Protein AF-A0AA45AR60-F1 (afdb_monomer_lite)

Sequence (209 aa):
MIVPMYISELSMPEIRGTLVVMQQLSITLGILVSYWLEYGTQYIGGTRCAPDIPYSGGTTNLPKFDPRYDVGPGGCTGQPDISWRIPFGLQILPALVLGIGMLFFPESPRFYLLRRKEDEALAALAKIRRVHLDTTSLRNEYLGIKAEVLFEEALNREGYPVYGVQRDYILRADDVFPAGFVRQDVWFARDRRIWHCEHFVNSPSSLSY

pLDDT: mean 73.97, std 20.0, range [26.45, 94.56]

Secondary structure (DSSP, 8-state):
-HHHHHHHHHS-TTTHHHHHHHHHHHHHHHHHHHHHHHHHHHTTT-S-S-SSS--SEEETTEEE--TTTSSBTTB---S-THHHHHHHHHHHHHHHHHHHHHTTSPPPHHHHHHTT-HHHHHHHHHHHHT--TT-HHHHHHHHHHHHHHHHHHHHHHHH-TTSSS-SS----TTTTS-TT-----------------------------

Organism: Verticillium dahliae (NCBI:txid27337)

InterPro domains:
  IPR005828 Major facilitator, sugar transporter-like [PF00083] (2-150)
  IPR036259 MFS transporter superfamily [G3DSA:1.20.1250.20] (1-178)
  IPR036259 MFS transporter superfamily [SSF103473] (3-132)
  IPR050360 Major Facilitator Superfamily Sugar Transporters [PTHR48022] (1-158)

Foldseek 3Di:
DVVLVQLLLLDDPVCSVVSSVVVVVVVVVVVVVLVVLLVVLQCVQHPAQAPVDDAPDDDPVDGDHDPVRRADPVGRPSRDPVSVVVSVVVVVVVVVVVVVVVVPDDDGLLVCLVVVNNVSSLVNLCVSVVHDSPDPVSVVSSVVSNVVSVVVLVCVCVVCVPPNPDPVDDPPVCVVDPPPPDDDDDPPDDDDDDDDDDDDDDDDDDDDD

Structure (mmCIF, N/CA/C/O backbone):
data_AF-A0AA45AR60-F1
#
_entry.id   AF-A0AA45AR60-F1
#
loop_
_atom_site.group_PDB
_atom_site.id
_atom_site.type_symbol
_atom_site.label_atom_id
_atom_site.label_alt_id
_atom_site.label_comp_id
_atom_site.label_asym_id
_atom_site.label_entity_id
_atom_site.label_seq_id
_atom_site.pdbx_PDB_ins_code
_atom_site.Cartn_x
_atom_site.Cartn_y
_atom_site.Cartn_z
_atom_site.occupancy
_atom_site.B_iso_or_equiv
_atom_site.auth_seq_id
_atom_site.auth_comp_id
_atom_site.auth_asym_id
_atom_site.auth_atom_id
_atom_site.pdbx_PDB_model_num
ATOM 1 N N . MET A 1 1 ? -5.182 8.977 3.362 1.00 55.19 1 MET A N 1
ATOM 2 C CA . MET A 1 1 ? -5.124 9.083 4.840 1.00 55.19 1 MET A CA 1
ATOM 3 C C . MET A 1 1 ? -6.035 8.087 5.575 1.00 55.19 1 MET A C 1
ATOM 5 O O . MET A 1 1 ? -5.997 8.056 6.793 1.00 55.19 1 MET A O 1
ATOM 9 N N . ILE A 1 2 ? -6.792 7.221 4.884 1.00 75.94 2 ILE A N 1
ATOM 10 C CA . ILE A 1 2 ? -7.699 6.263 5.544 1.00 75.94 2 ILE A CA 1
ATOM 11 C C . ILE A 1 2 ? -6.989 5.030 6.138 1.00 75.94 2 ILE A C 1
ATOM 13 O O . ILE A 1 2 ? -7.433 4.490 7.140 1.00 75.94 2 ILE A O 1
ATOM 17 N N . VAL A 1 3 ? -5.848 4.609 5.570 1.00 80.12 3 VAL A N 1
ATOM 18 C CA . VAL A 1 3 ? -5.139 3.391 6.015 1.00 80.12 3 VAL A CA 1
ATOM 19 C C . VAL A 1 3 ? -4.498 3.543 7.404 1.00 80.12 3 VAL A C 1
ATOM 21 O O . VAL A 1 3 ? -4.749 2.683 8.246 1.00 80.12 3 VAL A O 1
ATOM 24 N N . 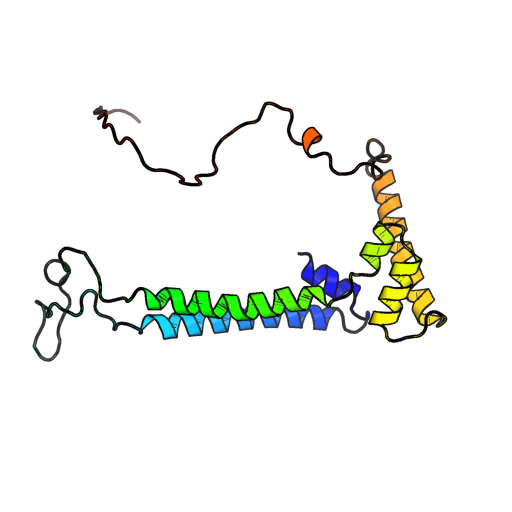PRO A 1 4 ? -3.738 4.617 7.715 1.00 82.06 4 PRO A N 1
ATOM 25 C CA . PRO A 1 4 ? -3.193 4.788 9.064 1.00 82.06 4 PRO A CA 1
ATOM 26 C C . PRO A 1 4 ? -4.294 4.965 10.116 1.00 82.06 4 PRO A C 1
ATOM 28 O O . PRO A 1 4 ? -4.160 4.458 11.224 1.00 82.06 4 PRO A O 1
ATOM 31 N N . MET A 1 5 ? -5.401 5.624 9.751 1.00 83.06 5 MET A N 1
ATOM 32 C CA . MET A 1 5 ? -6.595 5.748 10.592 1.00 83.06 5 MET A CA 1
ATOM 33 C C . MET A 1 5 ? -7.165 4.365 10.922 1.00 83.06 5 MET A C 1
ATOM 35 O O . MET A 1 5 ? -7.235 4.010 12.094 1.00 83.06 5 MET A O 1
ATOM 39 N N . TYR A 1 6 ? -7.432 3.541 9.908 1.00 84.88 6 TYR A N 1
ATOM 40 C CA . TYR A 1 6 ? -7.906 2.168 10.081 1.00 84.88 6 TYR A CA 1
ATOM 41 C C . TYR A 1 6 ? -6.971 1.321 10.963 1.00 84.88 6 TYR A C 1
ATOM 43 O O . TYR A 1 6 ? -7.415 0.674 11.910 1.00 84.88 6 TYR A O 1
ATOM 51 N N . ILE A 1 7 ? -5.655 1.372 10.731 1.00 83.94 7 ILE A N 1
ATOM 52 C CA . ILE A 1 7 ? -4.674 0.648 11.559 1.00 83.94 7 ILE A CA 1
ATOM 53 C C . ILE A 1 7 ? -4.686 1.165 13.002 1.00 83.94 7 ILE A C 1
ATOM 55 O O . ILE A 1 7 ? -4.636 0.375 13.947 1.00 83.94 7 ILE A O 1
ATOM 59 N N . SER A 1 8 ? -4.776 2.481 13.190 1.00 80.62 8 SER A N 1
ATOM 60 C CA . SER A 1 8 ? -4.808 3.105 14.515 1.00 80.62 8 SER A CA 1
ATOM 61 C C . SER A 1 8 ? -6.082 2.801 15.306 1.00 80.62 8 SER A C 1
ATOM 63 O O . SER A 1 8 ? -6.034 2.880 16.533 1.00 80.62 8 SER A O 1
ATOM 65 N N . GLU A 1 9 ? -7.180 2.459 14.626 1.00 80.81 9 GLU A N 1
ATOM 66 C CA . GLU A 1 9 ? -8.462 2.077 15.230 1.00 80.81 9 GLU A CA 1
ATOM 67 C C . GLU A 1 9 ? -8.498 0.595 15.616 1.00 80.81 9 GLU A C 1
ATOM 69 O O . GLU A 1 9 ? -9.085 0.230 16.630 1.00 80.81 9 GLU A O 1
ATOM 74 N N . LEU A 1 10 ? -7.858 -0.271 14.827 1.00 78.50 10 LEU A N 1
ATOM 75 C CA . LEU A 1 10 ? -7.822 -1.712 15.100 1.00 78.50 10 LEU A CA 1
ATOM 76 C C . LEU A 1 10 ? -6.740 -2.126 16.102 1.00 78.50 10 LEU A C 1
ATOM 78 O O . LEU A 1 10 ? -6.842 -3.158 16.777 1.00 78.50 10 LEU A O 1
ATOM 82 N N . SER A 1 11 ? -5.660 -1.359 16.169 1.00 80.50 11 SER A N 1
ATOM 83 C CA . SER A 1 11 ? -4.495 -1.704 16.976 1.00 80.50 11 SER A CA 1
ATOM 84 C C . SER A 1 11 ? -4.782 -1.623 18.475 1.00 80.50 11 SER A C 1
ATOM 86 O O . SER A 1 11 ? -5.561 -0.799 18.947 1.00 80.50 11 SER A O 1
ATOM 88 N N . MET A 1 12 ? -4.160 -2.519 19.243 1.00 74.50 12 MET A N 1
ATOM 89 C CA . MET A 1 12 ? -4.160 -2.406 20.702 1.00 74.50 12 MET A CA 1
ATOM 90 C C . MET A 1 12 ? -3.322 -1.185 21.110 1.00 74.50 12 MET A C 1
ATOM 92 O O . MET A 1 12 ? -2.291 -0.950 20.469 1.00 74.50 12 MET A O 1
ATOM 96 N N . PRO A 1 13 ? -3.705 -0.450 22.172 1.00 73.50 13 PRO A N 1
ATOM 97 C CA . PRO A 1 13 ? -3.034 0.776 22.619 1.00 73.50 13 PRO A CA 1
ATOM 98 C C . PRO A 1 13 ? -1.509 0.681 22.740 1.00 73.50 13 PRO A C 1
ATOM 100 O O . PRO A 1 13 ? -0.812 1.644 22.440 1.00 73.50 13 PRO A O 1
ATOM 103 N N . GLU A 1 14 ? -0.995 -0.490 23.107 1.00 83.56 14 GLU A N 1
ATOM 104 C CA . GLU A 1 14 ? 0.422 -0.732 23.385 1.00 83.56 14 GLU A CA 1
ATOM 105 C C . GLU A 1 14 ? 1.316 -0.794 22.131 1.00 83.56 14 GLU A C 1
ATOM 107 O O . GLU A 1 14 ? 2.500 -0.481 22.201 1.00 83.56 14 GLU A O 1
ATOM 112 N N . ILE A 1 15 ? 0.764 -1.137 20.959 1.00 84.94 15 ILE A N 1
ATOM 113 C CA . ILE A 1 15 ? 1.547 -1.370 19.725 1.00 84.94 15 ILE A CA 1
ATOM 114 C C . ILE A 1 15 ? 1.139 -0.473 18.547 1.00 84.94 15 ILE A C 1
ATOM 116 O O . ILE A 1 15 ? 1.620 -0.667 17.426 1.00 84.94 15 ILE A O 1
ATOM 120 N N . ARG A 1 16 ? 0.264 0.520 18.778 1.00 86.69 16 ARG A N 1
ATOM 121 C CA . ARG A 1 16 ? -0.290 1.389 17.714 1.00 86.69 16 ARG A CA 1
ATOM 122 C C . ARG A 1 16 ? 0.812 2.084 16.915 1.00 86.69 16 ARG A C 1
ATOM 124 O O . ARG A 1 16 ? 0.780 2.077 15.689 1.00 86.69 16 ARG A O 1
ATOM 131 N N . GLY A 1 17 ? 1.812 2.632 17.610 1.00 85.00 17 GLY A N 1
ATOM 132 C CA . GLY A 1 17 ? 2.934 3.333 16.981 1.00 85.00 17 GLY A CA 1
ATOM 133 C C . GLY A 1 17 ? 3.770 2.419 16.085 1.00 85.00 17 GLY A C 1
ATOM 134 O O . GLY A 1 17 ? 4.050 2.762 14.939 1.00 85.00 17 GLY A O 1
ATOM 135 N N . THR A 1 18 ? 4.093 1.216 16.563 1.00 88.25 18 THR A N 1
ATOM 136 C CA . THR A 1 18 ? 4.888 0.239 15.807 1.00 88.25 18 THR A CA 1
ATOM 137 C C . THR A 1 18 ? 4.174 -0.202 14.532 1.00 88.25 18 THR A C 1
ATOM 139 O O . THR A 1 18 ? 4.800 -0.274 13.479 1.00 88.25 18 THR A O 1
ATOM 142 N N . LEU A 1 19 ? 2.858 -0.430 14.582 1.00 85.94 19 LEU A N 1
ATOM 143 C CA . LEU A 1 19 ? 2.069 -0.821 13.407 1.00 85.94 19 LEU A CA 1
ATOM 144 C C . LEU A 1 19 ? 2.050 0.259 12.314 1.00 85.94 19 LEU A C 1
ATOM 146 O O . LEU A 1 19 ? 2.146 -0.066 11.130 1.00 85.94 19 LEU A O 1
ATOM 150 N N . VAL A 1 20 ? 1.987 1.537 12.696 1.00 87.38 20 VAL A N 1
ATOM 151 C CA . VAL A 1 20 ? 2.049 2.654 11.736 1.00 87.38 20 VAL A CA 1
ATOM 152 C C . VAL A 1 20 ? 3.447 2.776 11.122 1.00 87.38 20 VAL A C 1
ATOM 154 O O . VAL A 1 20 ? 3.580 2.987 9.916 1.00 87.38 20 VAL A O 1
ATOM 157 N N . VAL A 1 21 ? 4.504 2.573 11.911 1.00 89.75 21 VAL A N 1
ATOM 158 C CA . VAL A 1 21 ? 5.883 2.582 11.394 1.00 89.75 21 VAL A CA 1
ATOM 159 C C . VAL A 1 21 ? 6.122 1.424 10.420 1.00 89.75 21 VAL A C 1
ATOM 161 O O . VAL A 1 21 ? 6.767 1.623 9.393 1.00 89.75 21 VAL A O 1
ATOM 164 N N . MET A 1 22 ? 5.547 0.244 10.671 1.00 87.81 22 MET A N 1
ATOM 165 C CA . MET A 1 22 ? 5.618 -0.887 9.736 1.00 87.81 22 MET A CA 1
ATOM 166 C C . MET A 1 22 ? 4.951 -0.572 8.392 1.00 87.81 22 MET A C 1
ATOM 168 O O . MET A 1 22 ? 5.460 -0.971 7.343 1.00 87.81 22 MET A O 1
ATOM 172 N N . GLN A 1 23 ? 3.853 0.191 8.396 1.00 88.44 23 GLN A N 1
ATOM 173 C CA . GLN A 1 23 ? 3.240 0.673 7.158 1.00 88.44 23 GLN A CA 1
ATOM 174 C C . GLN A 1 23 ? 4.190 1.609 6.403 1.00 88.44 23 GLN A C 1
ATOM 176 O O . GLN A 1 23 ? 4.377 1.450 5.196 1.00 88.44 23 GLN A O 1
ATOM 181 N N . GLN A 1 24 ? 4.806 2.563 7.101 1.00 90.44 24 GLN A N 1
ATOM 182 C CA . GLN A 1 24 ? 5.730 3.499 6.466 1.00 90.44 24 GLN A CA 1
ATOM 183 C C . GLN A 1 24 ? 6.970 2.787 5.908 1.00 90.44 24 GLN A C 1
ATOM 185 O O . GLN A 1 24 ? 7.409 3.104 4.804 1.00 90.44 24 GLN A O 1
ATOM 190 N N . LEU A 1 25 ? 7.490 1.787 6.622 1.00 92.62 25 LEU A N 1
ATOM 191 C CA . LEU A 1 25 ? 8.592 0.940 6.163 1.00 92.62 25 LEU A CA 1
ATOM 192 C C . LEU A 1 25 ? 8.214 0.140 4.908 1.00 92.62 25 LEU A C 1
ATOM 194 O O . LEU A 1 25 ? 9.013 0.021 3.984 1.00 92.62 25 LEU A O 1
ATOM 198 N N . SER A 1 26 ? 6.989 -0.381 4.842 1.00 90.38 26 SER A N 1
ATOM 199 C CA . SER A 1 26 ? 6.501 -1.094 3.657 1.00 90.38 26 SER A CA 1
ATOM 200 C C . SER A 1 26 ? 6.434 -0.183 2.424 1.00 90.38 26 SER A C 1
ATOM 202 O O . SER A 1 26 ? 6.857 -0.577 1.338 1.00 90.38 26 SER A O 1
ATOM 204 N N . ILE A 1 27 ? 5.984 1.066 2.591 1.00 91.19 27 ILE A N 1
ATOM 205 C CA . ILE A 1 27 ? 5.926 2.045 1.493 1.00 91.19 27 ILE A CA 1
ATOM 206 C C . ILE A 1 27 ? 7.333 2.368 0.979 1.00 91.19 27 ILE A C 1
ATOM 208 O O . ILE A 1 27 ? 7.558 2.370 -0.232 1.00 91.19 27 ILE A O 1
ATOM 212 N N . THR A 1 28 ? 8.293 2.613 1.873 1.00 94.56 28 THR A N 1
ATOM 213 C CA . THR A 1 28 ? 9.666 2.937 1.461 1.00 94.56 28 THR A CA 1
ATOM 214 C C . THR A 1 28 ? 10.356 1.753 0.789 1.00 94.56 28 THR A C 1
ATOM 216 O O . THR A 1 28 ? 11.018 1.940 -0.232 1.00 94.56 28 THR A O 1
ATOM 219 N N . LEU A 1 29 ? 10.153 0.533 1.294 1.00 93.62 29 LEU A N 1
ATOM 220 C CA . LEU A 1 29 ? 10.668 -0.688 0.672 1.00 93.62 29 LEU A CA 1
ATOM 221 C C . LEU A 1 29 ? 10.025 -0.936 -0.700 1.00 93.62 29 LEU A C 1
ATOM 223 O O . LEU A 1 29 ? 10.726 -1.298 -1.643 1.00 93.62 29 LEU A O 1
ATOM 227 N N . GLY A 1 30 ? 8.722 -0.686 -0.847 1.00 92.31 30 GLY A N 1
ATOM 228 C CA . GLY A 1 30 ? 8.024 -0.805 -2.128 1.00 92.31 30 GLY A CA 1
ATOM 229 C C . GLY A 1 30 ? 8.576 0.145 -3.192 1.00 92.31 30 GLY A C 1
ATOM 230 O O . GLY A 1 30 ? 8.852 -0.277 -4.314 1.00 92.31 30 GLY A O 1
ATOM 231 N N . ILE A 1 31 ? 8.813 1.408 -2.826 1.00 91.88 31 ILE A N 1
ATOM 232 C CA . ILE A 1 31 ? 9.416 2.400 -3.730 1.00 91.88 31 ILE A CA 1
ATOM 233 C C . ILE A 1 31 ? 10.857 2.006 -4.089 1.00 91.88 31 ILE A C 1
ATOM 235 O O . ILE A 1 31 ? 11.234 2.072 -5.257 1.00 91.88 31 ILE A O 1
ATOM 239 N N . LEU A 1 32 ? 11.647 1.536 -3.116 1.00 94.06 32 LEU A N 1
ATOM 240 C CA . LEU A 1 32 ? 13.011 1.051 -3.355 1.00 94.06 32 LEU A CA 1
ATOM 241 C C . LEU A 1 32 ? 13.026 -0.078 -4.398 1.00 94.06 32 LEU A C 1
ATOM 243 O O . LEU A 1 32 ? 13.814 -0.038 -5.340 1.00 94.06 32 LEU A O 1
ATOM 247 N N . VAL A 1 33 ? 12.145 -1.069 -4.245 1.00 91.31 33 VAL A N 1
ATOM 248 C CA . VAL A 1 33 ? 12.028 -2.189 -5.188 1.00 91.31 33 VAL A CA 1
ATOM 249 C C . VAL A 1 33 ? 11.574 -1.703 -6.568 1.00 91.31 33 VAL A C 1
ATOM 251 O O . VAL A 1 33 ? 12.115 -2.178 -7.565 1.00 91.31 33 VAL A O 1
ATOM 254 N N . SER A 1 34 ? 10.658 -0.728 -6.648 1.00 89.88 34 SER A N 1
ATOM 255 C CA . SER A 1 34 ? 10.246 -0.129 -7.931 1.00 89.88 34 SER A CA 1
ATOM 256 C C . SER A 1 34 ? 11.433 0.463 -8.683 1.00 89.88 34 SER A C 1
ATOM 258 O O . SER A 1 34 ? 11.642 0.130 -9.847 1.00 89.88 34 SER A O 1
ATOM 260 N N . TYR A 1 35 ? 12.267 1.256 -8.006 1.00 90.94 35 TYR A N 1
ATOM 261 C CA . TYR A 1 35 ? 13.435 1.864 -8.644 1.00 90.94 35 TYR A CA 1
ATOM 262 C C . TYR A 1 35 ? 14.458 0.832 -9.124 1.00 90.94 35 TYR A C 1
ATOM 264 O O . TYR A 1 35 ? 15.035 0.995 -10.198 1.00 90.94 35 TYR A O 1
ATOM 272 N N . TRP A 1 36 ? 14.660 -0.258 -8.381 1.00 90.50 36 TRP A N 1
ATOM 273 C CA . TRP A 1 36 ? 15.532 -1.348 -8.829 1.00 90.50 36 TRP A CA 1
ATOM 274 C C . TRP A 1 36 ? 14.987 -2.076 -10.061 1.00 90.50 36 TRP A C 1
ATOM 276 O O . TRP A 1 36 ? 15.758 -2.434 -10.953 1.00 90.50 36 TRP A O 1
ATOM 286 N N . LEU A 1 37 ? 13.672 -2.286 -10.129 1.00 89.44 37 LEU A N 1
ATOM 287 C CA . LEU A 1 37 ? 13.024 -2.911 -11.281 1.00 89.44 37 LEU A CA 1
ATOM 288 C C . LEU A 1 37 ? 13.087 -2.007 -12.513 1.00 89.44 37 LEU A C 1
ATOM 290 O O . LEU A 1 37 ? 13.458 -2.472 -13.589 1.00 89.44 37 LEU A O 1
ATOM 294 N N . GLU A 1 38 ? 12.800 -0.717 -12.351 1.00 88.12 38 GLU A N 1
ATOM 295 C CA . GLU A 1 38 ? 12.931 0.284 -13.413 1.00 88.12 38 GLU A CA 1
ATOM 296 C C . GLU A 1 38 ? 14.368 0.325 -13.947 1.00 88.12 38 GLU A C 1
ATOM 298 O O . GLU A 1 38 ? 14.576 0.176 -15.153 1.00 88.12 38 GLU A O 1
ATOM 303 N N . TYR A 1 39 ? 15.362 0.376 -13.053 1.00 88.12 39 TYR A N 1
ATOM 304 C CA . TYR A 1 39 ? 16.777 0.306 -13.421 1.00 88.12 39 TYR A CA 1
ATOM 305 C C . TYR A 1 39 ? 17.126 -0.980 -14.186 1.00 88.12 39 TYR A C 1
ATOM 307 O O . TYR A 1 39 ? 17.797 -0.931 -15.217 1.00 88.12 39 TYR A O 1
ATOM 315 N N . GLY A 1 40 ? 16.641 -2.140 -13.732 1.00 87.31 40 GLY A N 1
ATOM 316 C CA . GLY A 1 40 ? 16.877 -3.416 -14.413 1.00 87.31 40 GLY A CA 1
ATOM 317 C C . GLY A 1 40 ? 16.241 -3.482 -15.806 1.00 87.31 40 GLY A C 1
ATOM 318 O O . GLY A 1 40 ? 16.837 -4.017 -16.742 1.00 87.31 40 GLY A O 1
ATOM 319 N N . THR A 1 41 ? 15.050 -2.903 -15.969 1.00 85.38 41 THR A N 1
ATOM 320 C CA . THR A 1 41 ? 14.307 -2.909 -17.241 1.00 85.38 41 THR A CA 1
ATOM 321 C C . THR A 1 41 ? 14.786 -1.863 -18.248 1.00 85.38 41 THR A C 1
ATOM 323 O O . THR A 1 41 ? 14.507 -2.001 -19.441 1.00 85.38 41 THR A O 1
ATOM 326 N N . GLN A 1 42 ? 15.572 -0.873 -17.814 1.00 81.38 42 GLN A N 1
ATOM 327 C CA . GLN A 1 42 ? 16.185 0.134 -18.685 1.00 81.38 42 GLN A CA 1
ATOM 328 C C . GLN A 1 42 ? 17.196 -0.471 -19.676 1.00 81.38 42 GLN A C 1
ATOM 330 O O . GLN A 1 42 ? 17.349 0.030 -20.785 1.00 81.38 42 GLN A O 1
ATOM 335 N N . TYR A 1 43 ? 17.882 -1.559 -19.307 1.00 78.56 43 TYR A N 1
ATOM 336 C CA . TYR A 1 43 ? 18.892 -2.191 -20.170 1.00 78.56 43 TYR A CA 1
ATOM 337 C C . TYR A 1 43 ? 18.310 -3.187 -21.181 1.00 78.56 43 TYR A C 1
ATOM 339 O O . TYR A 1 43 ? 19.035 -3.701 -22.039 1.00 78.56 43 TYR A O 1
ATOM 347 N N . ILE A 1 44 ? 17.005 -3.460 -21.107 1.00 76.75 44 ILE A N 1
ATOM 348 C CA . ILE A 1 44 ? 16.307 -4.314 -22.067 1.00 76.75 44 ILE A CA 1
ATOM 349 C C . ILE A 1 44 ? 16.227 -3.537 -23.384 1.00 76.75 44 ILE A C 1
ATOM 351 O O . ILE A 1 44 ? 15.458 -2.590 -23.467 1.00 76.75 44 ILE A O 1
ATOM 355 N N . GLY A 1 45 ? 17.034 -3.916 -24.384 1.00 71.56 45 GLY A N 1
ATOM 356 C CA . GLY A 1 45 ? 17.150 -3.217 -25.680 1.00 71.56 45 GLY A CA 1
ATOM 357 C C . GLY A 1 45 ? 18.555 -2.733 -26.042 1.00 71.56 45 GLY A C 1
ATOM 358 O O . GLY A 1 45 ? 18.847 -2.476 -27.207 1.00 71.56 45 GLY A O 1
ATOM 359 N N . GLY A 1 46 ? 19.454 -2.676 -25.056 1.00 78.12 46 GLY A N 1
ATOM 360 C CA . GLY A 1 46 ? 20.772 -2.065 -25.210 1.00 78.12 46 GLY A CA 1
ATOM 361 C C . GLY A 1 46 ? 20.740 -0.543 -25.035 1.00 78.12 46 GLY A C 1
ATOM 362 O O . GLY A 1 46 ? 19.694 0.084 -24.944 1.00 78.12 46 GLY A O 1
ATOM 363 N N . THR A 1 47 ? 21.920 0.071 -24.957 1.00 76.00 47 THR A N 1
ATOM 364 C CA . THR A 1 47 ? 22.084 1.514 -24.691 1.00 76.00 47 THR A CA 1
ATOM 365 C C . THR A 1 47 ? 22.133 2.368 -25.962 1.00 76.00 47 THR A C 1
ATOM 367 O O . THR A 1 47 ? 22.464 3.553 -25.905 1.00 76.00 47 THR A O 1
ATOM 370 N N . ARG A 1 48 ? 21.854 1.776 -27.131 1.00 79.75 48 ARG A N 1
ATOM 371 C CA . ARG A 1 48 ? 21.961 2.453 -28.430 1.00 79.75 48 ARG A CA 1
ATOM 372 C C . ARG A 1 48 ? 20.628 3.077 -28.828 1.00 79.75 48 ARG A C 1
ATOM 374 O O . ARG A 1 48 ? 19.591 2.450 -28.675 1.00 79.75 48 ARG A O 1
ATOM 381 N N . CYS A 1 49 ? 20.670 4.282 -29.398 1.00 80.94 49 CYS A N 1
ATOM 382 C CA . CYS A 1 49 ? 19.485 4.961 -29.935 1.00 80.94 49 CYS A CA 1
ATOM 383 C C . CYS A 1 49 ? 18.875 4.196 -31.119 1.00 80.94 49 CYS A C 1
ATOM 385 O O . CYS A 1 49 ? 17.659 4.080 -31.198 1.00 80.94 49 CYS A O 1
ATOM 387 N N . ALA A 1 50 ? 19.695 3.632 -32.006 1.00 81.94 50 ALA A N 1
ATOM 388 C CA . ALA A 1 50 ? 19.243 2.829 -33.134 1.00 81.94 50 ALA A CA 1
ATOM 389 C C . ALA A 1 50 ? 20.220 1.652 -33.338 1.00 81.94 50 ALA A C 1
ATOM 391 O O . ALA A 1 50 ? 21.398 1.884 -33.611 1.00 81.94 50 ALA A O 1
ATOM 392 N N . PRO A 1 51 ? 19.785 0.397 -33.137 1.00 80.12 51 PRO A N 1
ATOM 393 C CA . PRO A 1 51 ? 20.670 -0.767 -33.187 1.00 80.12 51 PRO A CA 1
ATOM 394 C C . PRO A 1 51 ? 21.065 -1.158 -34.618 1.00 80.12 51 PRO A C 1
ATOM 396 O O . PRO A 1 51 ? 22.123 -1.756 -34.802 1.00 80.12 51 PRO A O 1
ATOM 399 N N . ASP A 1 52 ? 20.252 -0.789 -35.613 1.00 83.06 52 ASP A N 1
ATOM 400 C CA . ASP A 1 52 ? 20.424 -1.190 -37.016 1.00 83.06 52 ASP A CA 1
ATOM 401 C C . ASP A 1 52 ? 21.429 -0.325 -37.796 1.00 83.06 52 ASP A C 1
ATOM 403 O O . ASP A 1 52 ? 21.896 -0.731 -38.860 1.00 83.06 52 ASP A O 1
ATOM 407 N N . ILE A 1 53 ? 21.781 0.860 -37.283 1.00 80.62 53 ILE A N 1
ATOM 408 C CA . ILE A 1 53 ? 22.750 1.768 -37.909 1.00 80.62 53 ILE A CA 1
ATOM 409 C C . ILE A 1 53 ? 24.095 1.741 -37.166 1.00 80.62 53 ILE A C 1
ATOM 411 O O . ILE A 1 53 ? 24.132 1.883 -35.940 1.00 80.62 53 ILE A O 1
ATOM 415 N N . PRO A 1 54 ? 25.221 1.534 -37.878 1.00 82.31 54 PRO A N 1
ATOM 416 C CA . PRO A 1 54 ? 26.547 1.585 -37.276 1.00 82.31 54 PRO A CA 1
ATOM 417 C C . PRO A 1 54 ? 26.924 3.029 -36.924 1.00 82.31 54 PRO A C 1
ATOM 419 O O . PRO A 1 54 ? 26.511 3.963 -37.600 1.00 82.31 54 PRO A O 1
ATOM 422 N N . TYR A 1 55 ? 27.750 3.205 -35.890 1.00 82.94 55 TYR A N 1
ATOM 423 C CA . TYR A 1 55 ? 28.233 4.527 -35.492 1.00 82.94 55 TYR A CA 1
ATOM 424 C C . TYR A 1 55 ? 29.097 5.163 -36.586 1.00 82.94 55 TYR A C 1
ATOM 426 O O . TYR A 1 55 ? 30.082 4.564 -37.027 1.00 82.94 55 TYR A O 1
ATOM 434 N N . SER A 1 56 ? 28.762 6.392 -36.973 1.00 82.00 56 SER A N 1
ATOM 435 C CA . SER A 1 56 ? 29.531 7.191 -37.929 1.00 82.00 56 SER A CA 1
ATOM 436 C C . SER A 1 56 ? 30.776 7.828 -37.299 1.00 82.00 56 SER A C 1
ATOM 438 O O . SER A 1 56 ? 31.696 8.215 -38.022 1.00 82.00 56 SER A O 1
ATOM 440 N N . GLY A 1 57 ? 30.814 7.974 -35.970 1.00 80.25 57 GLY A N 1
ATOM 441 C CA . GLY A 1 57 ? 31.913 8.603 -35.238 1.00 80.25 57 GLY A CA 1
ATOM 442 C C . GLY A 1 57 ? 32.809 7.619 -34.475 1.00 80.25 57 GLY A C 1
ATOM 443 O O . GLY A 1 57 ? 32.378 6.560 -34.020 1.00 80.25 57 GLY A O 1
ATOM 444 N N . GLY A 1 58 ? 34.069 8.012 -34.253 1.00 80.56 58 GLY A N 1
ATOM 445 C CA . GLY A 1 58 ? 35.034 7.279 -33.421 1.00 80.56 58 GLY A CA 1
ATOM 446 C C . GLY A 1 58 ? 35.992 6.367 -34.198 1.00 80.56 58 GLY A C 1
ATOM 447 O O . GLY A 1 58 ? 36.180 6.515 -35.401 1.00 80.56 58 GLY A O 1
ATOM 448 N N . THR A 1 59 ? 36.645 5.449 -33.483 1.00 78.69 59 THR A N 1
ATOM 449 C CA . THR A 1 59 ? 37.494 4.387 -34.064 1.00 78.69 59 THR A CA 1
ATOM 450 C C . THR A 1 59 ? 36.827 3.028 -33.857 1.00 78.69 59 THR A C 1
ATOM 452 O O . THR A 1 59 ? 35.945 2.904 -33.010 1.00 78.69 59 THR A O 1
ATOM 455 N N . THR A 1 60 ? 37.260 1.979 -34.560 1.00 77.44 60 THR A N 1
ATOM 456 C CA . THR A 1 60 ? 36.689 0.620 -34.431 1.00 77.44 60 THR A CA 1
ATOM 457 C C . THR A 1 60 ? 36.702 0.087 -32.993 1.00 77.44 60 THR A C 1
ATOM 459 O O . THR A 1 60 ? 35.842 -0.704 -32.621 1.00 77.44 60 THR A O 1
ATOM 462 N N . ASN A 1 61 ? 37.653 0.554 -32.176 1.00 81.62 61 ASN A N 1
ATOM 463 C CA . ASN A 1 61 ? 37.815 0.153 -30.778 1.00 81.62 61 ASN A CA 1
ATOM 464 C C . ASN A 1 61 ? 37.123 1.110 -29.785 1.00 81.62 61 ASN A C 1
ATOM 466 O O . ASN A 1 61 ? 36.901 0.736 -28.638 1.00 81.62 61 ASN A O 1
ATOM 470 N N . LEU A 1 62 ? 36.783 2.334 -30.209 1.00 81.81 62 LEU A N 1
ATOM 471 C CA . LEU A 1 62 ? 36.036 3.326 -29.428 1.00 81.81 62 LEU A CA 1
ATOM 472 C C . LEU A 1 62 ? 35.041 4.058 -30.341 1.00 81.81 62 LEU A C 1
ATOM 474 O O . LEU A 1 62 ? 35.344 5.160 -30.821 1.00 81.81 62 LEU A O 1
ATOM 478 N N . PRO A 1 63 ? 33.872 3.457 -30.609 1.00 81.88 63 PRO A N 1
ATOM 479 C CA . PRO A 1 63 ? 32.829 4.130 -31.362 1.00 81.88 63 PRO A CA 1
ATOM 480 C C . PRO A 1 63 ? 32.239 5.293 -30.551 1.00 81.88 63 PRO A C 1
ATOM 482 O O . PRO A 1 63 ? 32.054 5.191 -29.336 1.00 81.88 63 PRO A O 1
ATOM 485 N N . LYS A 1 64 ? 31.929 6.401 -31.226 1.00 85.12 64 LYS A N 1
ATOM 486 C CA . LYS A 1 64 ? 31.351 7.613 -30.638 1.00 85.12 64 LYS A CA 1
ATOM 487 C C . LYS A 1 64 ? 30.068 7.968 -31.384 1.00 85.12 64 LYS A C 1
ATOM 489 O O . LYS A 1 64 ? 30.092 8.116 -32.597 1.00 85.12 64 LYS A O 1
ATOM 494 N N . PHE A 1 65 ? 28.983 8.144 -30.637 1.00 85.50 65 PHE A N 1
ATOM 495 C CA . PHE A 1 65 ? 27.687 8.537 -31.186 1.00 85.50 65 PHE A CA 1
ATOM 496 C C . PHE A 1 65 ? 27.725 9.957 -31.775 1.00 85.50 65 PHE A C 1
ATOM 498 O O . PHE A 1 65 ? 28.121 10.901 -31.080 1.00 85.50 65 PHE A O 1
ATOM 505 N N . ASP A 1 66 ? 27.288 10.102 -33.026 1.00 85.56 66 ASP A N 1
ATOM 506 C CA . ASP A 1 66 ? 27.038 11.371 -33.710 1.00 85.56 66 ASP A CA 1
ATOM 507 C C . ASP A 1 66 ? 25.522 11.613 -33.882 1.00 85.56 66 ASP A C 1
ATOM 509 O O . ASP A 1 66 ? 24.865 10.920 -34.665 1.00 85.56 66 ASP A O 1
ATOM 513 N N . PRO A 1 67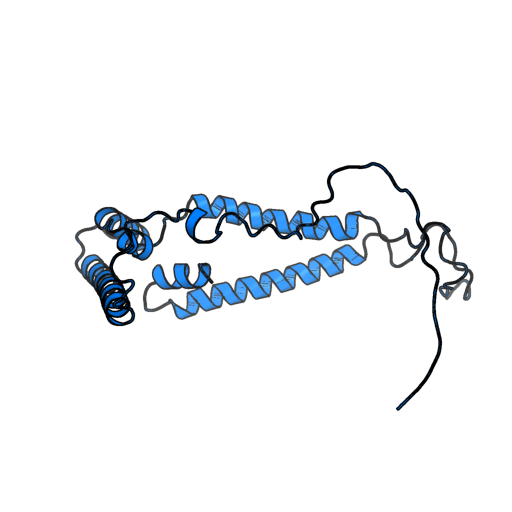 ? 24.948 12.635 -33.218 1.00 84.56 67 PRO A N 1
ATOM 514 C CA . PRO A 1 67 ? 23.519 12.938 -33.293 1.00 84.56 67 PRO A CA 1
ATOM 515 C C . PRO A 1 67 ? 22.965 13.253 -34.690 1.00 84.56 67 PRO A C 1
ATOM 517 O O . PRO A 1 67 ? 21.749 13.210 -34.860 1.00 84.56 67 PRO A O 1
ATOM 520 N N . ARG A 1 68 ? 23.797 13.632 -35.673 1.00 83.38 68 ARG A N 1
ATOM 521 C CA . ARG A 1 68 ? 23.310 13.996 -37.020 1.00 83.38 68 ARG A CA 1
ATOM 522 C C . ARG A 1 68 ? 23.158 12.807 -37.965 1.00 83.38 68 ARG A C 1
ATOM 524 O O . ARG A 1 68 ? 22.386 12.910 -38.913 1.00 83.38 68 ARG A O 1
ATOM 531 N N . TYR A 1 69 ? 23.894 11.724 -37.723 1.00 80.81 69 TYR A N 1
ATOM 532 C CA . TYR A 1 69 ? 24.004 10.595 -38.654 1.00 80.81 69 TYR A CA 1
ATOM 533 C C . TYR A 1 69 ? 23.614 9.252 -38.025 1.00 80.81 69 TYR A C 1
ATOM 535 O O . TYR A 1 69 ? 23.166 8.362 -38.741 1.00 80.81 69 TYR A O 1
ATOM 543 N N . ASP A 1 70 ? 23.699 9.124 -36.697 1.00 83.31 70 ASP A N 1
ATOM 544 C CA . ASP A 1 70 ? 23.426 7.873 -35.974 1.00 83.31 70 ASP A CA 1
ATOM 545 C C . ASP A 1 70 ? 21.979 7.795 -35.445 1.00 83.31 70 ASP A C 1
ATOM 547 O O . ASP A 1 70 ? 21.672 7.023 -34.532 1.00 83.31 70 ASP A O 1
ATOM 551 N N . VAL A 1 71 ? 21.075 8.602 -36.007 1.00 82.81 71 VAL A N 1
ATOM 552 C CA . VAL A 1 71 ? 19.633 8.582 -35.726 1.00 82.81 71 VAL A CA 1
ATOM 553 C C . VAL A 1 71 ? 18.874 8.180 -36.989 1.00 82.81 71 VAL A C 1
ATOM 555 O O . VAL A 1 71 ? 19.115 8.711 -38.072 1.00 82.81 71 VAL A O 1
ATOM 558 N N . GLY A 1 72 ? 17.960 7.216 -36.870 1.00 80.56 72 GLY A N 1
ATOM 559 C CA . GLY A 1 72 ? 17.164 6.760 -38.007 1.00 80.56 72 GLY A CA 1
ATOM 560 C C . GLY A 1 72 ? 16.115 7.798 -38.438 1.00 80.56 72 GLY A C 1
ATOM 561 O O . GLY A 1 72 ? 15.752 8.674 -37.651 1.00 80.56 72 GLY A O 1
ATOM 562 N N . PRO A 1 73 ? 15.540 7.677 -39.650 1.00 80.25 73 PRO A N 1
ATOM 563 C CA . PRO A 1 73 ? 14.472 8.565 -40.126 1.00 80.25 73 PRO A CA 1
ATOM 564 C C . PRO A 1 73 ? 13.198 8.527 -39.255 1.00 80.25 73 PRO A C 1
ATOM 566 O O . PRO A 1 73 ? 12.380 9.437 -39.334 1.00 80.25 73 PRO A O 1
ATOM 569 N N . GLY A 1 74 ? 13.040 7.496 -38.413 1.00 78.81 74 GLY A N 1
ATOM 570 C CA . GLY A 1 74 ? 11.982 7.368 -37.403 1.00 78.81 74 GLY A CA 1
ATOM 571 C C . GLY A 1 74 ? 12.402 7.721 -35.967 1.00 78.81 74 GLY A C 1
ATOM 572 O O . GLY A 1 74 ? 11.636 7.461 -35.044 1.00 78.81 74 GLY A O 1
ATOM 573 N N . GLY A 1 75 ? 13.599 8.282 -35.755 1.00 81.00 75 GLY A N 1
ATOM 574 C CA . GLY A 1 75 ? 14.139 8.600 -34.428 1.00 81.00 75 GLY A CA 1
ATOM 575 C C . GLY A 1 75 ? 14.875 7.432 -33.756 1.00 81.00 75 GLY A C 1
ATOM 576 O O . GLY A 1 75 ? 15.460 6.584 -34.432 1.00 81.00 75 GLY A O 1
ATOM 577 N N . CYS A 1 76 ? 14.883 7.411 -32.417 1.00 79.56 76 CYS A N 1
ATOM 578 C CA . CYS A 1 76 ? 15.520 6.353 -31.626 1.00 79.56 76 CYS A CA 1
ATOM 579 C C . CYS A 1 76 ? 14.576 5.160 -31.423 1.00 79.56 76 CYS A C 1
ATOM 581 O O . CYS A 1 76 ? 13.566 5.281 -30.735 1.00 79.56 76 CYS A O 1
ATOM 583 N N . THR A 1 77 ? 14.931 4.005 -31.982 1.00 78.88 77 THR A N 1
ATOM 584 C CA . THR A 1 77 ? 14.168 2.744 -31.921 1.00 78.88 77 THR A CA 1
ATOM 585 C C . THR A 1 77 ? 14.818 1.671 -31.045 1.00 78.88 77 THR A C 1
ATOM 587 O O . THR A 1 77 ? 14.291 0.569 -30.923 1.00 78.88 77 THR A O 1
ATOM 590 N N . GLY A 1 78 ? 15.970 1.957 -30.437 1.00 76.12 78 GLY A N 1
ATOM 591 C CA . GLY A 1 78 ? 16.734 0.969 -29.676 1.00 76.12 78 GLY A CA 1
ATOM 592 C C . GLY A 1 78 ? 16.173 0.638 -28.299 1.00 76.12 78 GLY A C 1
ATOM 593 O O . GLY A 1 78 ? 16.516 -0.404 -27.749 1.00 76.12 78 GLY A O 1
ATOM 594 N N . GLN A 1 79 ? 15.268 1.461 -27.764 1.00 79.50 79 GLN A N 1
ATOM 595 C CA . GLN A 1 79 ? 14.532 1.104 -26.557 1.00 79.50 79 GLN A CA 1
ATOM 596 C C . GLN A 1 79 ? 13.235 0.369 -26.942 1.00 79.50 79 GLN A C 1
ATOM 598 O O . GLN A 1 79 ? 12.328 0.989 -27.496 1.00 79.50 79 GLN A O 1
ATOM 603 N N . PRO A 1 80 ? 13.109 -0.940 -26.661 1.00 82.56 80 PRO A N 1
ATOM 604 C CA . PRO A 1 80 ? 11.905 -1.693 -26.944 1.00 82.56 80 PRO A CA 1
ATOM 605 C C . PRO A 1 80 ? 10.760 -1.209 -26.056 1.00 82.56 80 PRO A C 1
ATOM 607 O O . PRO A 1 80 ? 10.930 -0.974 -24.856 1.00 82.56 80 PRO A O 1
ATOM 610 N N . ASP A 1 81 ? 9.554 -1.187 -26.621 1.00 82.44 81 ASP A N 1
ATOM 611 C CA . ASP A 1 81 ? 8.319 -0.842 -25.908 1.00 82.44 81 ASP A CA 1
ATOM 612 C C . ASP A 1 81 ? 8.084 -1.687 -24.648 1.00 82.44 81 ASP A C 1
ATOM 614 O O . ASP A 1 81 ? 7.341 -1.293 -23.754 1.00 82.44 81 ASP A O 1
ATOM 618 N N . ILE A 1 82 ? 8.698 -2.870 -24.568 1.00 84.88 82 ILE A N 1
ATOM 619 C CA . ILE A 1 82 ? 8.589 -3.764 -23.416 1.00 84.88 82 ILE A CA 1
ATOM 620 C C . ILE A 1 82 ? 9.265 -3.180 -22.161 1.00 84.88 82 ILE A C 1
ATOM 622 O O . ILE A 1 82 ? 8.826 -3.480 -21.053 1.00 84.88 82 ILE A O 1
ATOM 626 N N . SER A 1 83 ? 10.284 -2.323 -22.322 1.00 86.31 83 SER A N 1
ATOM 627 C CA . SER A 1 83 ? 11.111 -1.794 -21.226 1.00 86.31 83 SER A CA 1
ATOM 628 C C . SER A 1 83 ? 10.270 -1.076 -20.165 1.00 86.31 83 SER A C 1
ATOM 630 O O . SER A 1 83 ? 10.403 -1.363 -18.982 1.00 86.31 83 SER A O 1
ATOM 632 N N . TRP A 1 84 ? 9.319 -0.233 -20.579 1.00 84.19 84 TRP A N 1
ATOM 633 C CA . TRP A 1 84 ? 8.428 0.476 -19.653 1.00 84.19 84 TRP A CA 1
ATOM 634 C C . TRP A 1 84 ? 7.170 -0.326 -19.285 1.00 84.19 84 TRP A C 1
ATOM 636 O O . TRP A 1 84 ? 6.576 -0.108 -18.233 1.00 84.19 84 TRP A O 1
ATOM 646 N N . ARG A 1 85 ? 6.750 -1.283 -20.122 1.00 89.44 85 ARG A N 1
ATOM 647 C CA . ARG A 1 85 ? 5.540 -2.089 -19.874 1.00 89.44 85 ARG A CA 1
ATOM 648 C C . ARG A 1 85 ? 5.734 -3.111 -18.758 1.00 89.44 85 ARG A C 1
ATOM 650 O O . ARG A 1 85 ? 4.800 -3.362 -18.001 1.00 89.44 85 ARG A O 1
ATOM 657 N N . ILE A 1 86 ? 6.928 -3.695 -18.659 1.00 90.12 86 ILE A N 1
ATOM 658 C CA . ILE A 1 86 ? 7.282 -4.691 -17.636 1.00 90.12 86 ILE A CA 1
ATOM 659 C C . ILE A 1 86 ? 7.106 -4.139 -16.211 1.00 90.12 86 ILE A C 1
ATOM 661 O O . ILE A 1 86 ? 6.369 -4.769 -15.447 1.00 90.12 86 ILE A O 1
ATOM 665 N N . PRO A 1 87 ? 7.710 -2.994 -15.823 1.00 89.31 87 PRO A N 1
ATOM 666 C CA . PRO A 1 87 ? 7.591 -2.496 -14.455 1.00 89.31 87 PRO A CA 1
ATOM 667 C C . PRO A 1 87 ? 6.139 -2.155 -14.093 1.00 89.31 87 PRO A C 1
ATOM 669 O O . PRO A 1 87 ? 5.682 -2.543 -13.020 1.00 89.31 87 PRO A O 1
ATOM 672 N N . PHE A 1 88 ? 5.362 -1.554 -15.003 1.00 87.62 88 PHE A N 1
ATOM 673 C CA . PHE A 1 88 ? 3.934 -1.314 -14.754 1.00 87.62 88 PHE A CA 1
ATOM 674 C C . PHE A 1 88 ? 3.122 -2.605 -14.629 1.00 87.62 88 PHE A C 1
ATOM 676 O O . PHE A 1 88 ? 2.297 -2.728 -13.724 1.00 87.62 88 PHE A O 1
ATOM 683 N N . GLY A 1 89 ? 3.363 -3.586 -15.503 1.00 89.62 89 GLY A N 1
ATOM 684 C CA . GLY A 1 89 ? 2.697 -4.888 -15.433 1.00 89.62 89 GLY A CA 1
ATOM 685 C C . GLY A 1 89 ? 2.966 -5.600 -14.108 1.00 89.62 89 GLY A C 1
ATOM 686 O O . GLY A 1 89 ? 2.057 -6.169 -13.503 1.00 89.62 89 GLY A O 1
ATOM 687 N N . LEU A 1 90 ? 4.200 -5.510 -13.617 1.00 89.88 90 LEU A N 1
ATOM 688 C CA . LEU A 1 90 ? 4.597 -6.113 -12.353 1.00 89.88 90 LEU A CA 1
ATOM 689 C C . LEU A 1 90 ? 3.970 -5.408 -11.140 1.00 89.88 90 LEU A C 1
ATOM 691 O O . LEU A 1 90 ? 3.607 -6.095 -10.192 1.00 89.88 90 LEU A O 1
ATOM 695 N N . GLN A 1 91 ? 3.781 -4.082 -11.173 1.00 89.56 91 GLN A N 1
ATOM 696 C CA . GLN A 1 91 ? 3.122 -3.314 -10.100 1.00 89.56 91 GLN A CA 1
ATOM 697 C C . GLN A 1 91 ? 1.615 -3.600 -9.979 1.00 89.56 91 GLN A C 1
ATOM 699 O O . GLN A 1 91 ? 1.049 -3.503 -8.888 1.00 89.56 91 GLN A O 1
ATOM 704 N N . ILE A 1 92 ? 0.959 -4.000 -11.072 1.00 91.81 92 ILE A N 1
ATOM 705 C CA . ILE A 1 92 ? -0.464 -4.380 -11.056 1.00 91.81 92 ILE A CA 1
ATOM 706 C C . ILE A 1 92 ? -0.689 -5.633 -10.200 1.00 91.81 92 ILE A C 1
ATOM 708 O O . ILE A 1 92 ? -1.703 -5.741 -9.511 1.00 91.81 92 ILE A O 1
ATOM 712 N N . LEU A 1 93 ? 0.263 -6.566 -10.193 1.00 90.81 93 LEU A N 1
ATOM 713 C CA . LEU A 1 93 ? 0.156 -7.834 -9.470 1.00 90.81 93 LEU A CA 1
ATOM 714 C C . LEU A 1 93 ? -0.040 -7.650 -7.946 1.00 90.81 93 LEU A C 1
ATOM 716 O O . LEU A 1 93 ? -1.056 -8.115 -7.424 1.00 90.81 93 LEU A O 1
ATOM 720 N N . PRO A 1 94 ? 0.840 -6.941 -7.208 1.00 90.81 94 PRO A N 1
ATOM 721 C CA . PRO A 1 94 ? 0.634 -6.684 -5.785 1.00 90.81 94 PRO A CA 1
ATOM 722 C C . PRO A 1 94 ? -0.585 -5.791 -5.516 1.00 90.81 94 PRO A C 1
ATOM 724 O O . PRO A 1 94 ? -1.247 -5.975 -4.493 1.00 90.81 94 PRO A O 1
ATOM 727 N N . ALA A 1 95 ? -0.937 -4.876 -6.428 1.00 90.50 95 ALA A N 1
ATOM 728 C CA . ALA A 1 95 ? -2.146 -4.063 -6.296 1.00 90.50 95 ALA A CA 1
ATOM 729 C C . ALA A 1 95 ? -3.423 -4.921 -6.339 1.00 90.50 95 ALA A C 1
ATOM 731 O O . ALA A 1 95 ? -4.326 -4.720 -5.526 1.00 90.50 95 ALA A O 1
ATOM 732 N N . LEU A 1 96 ? -3.483 -5.916 -7.230 1.00 93.44 96 LEU A N 1
ATOM 733 C CA . LEU A 1 96 ? -4.601 -6.859 -7.303 1.00 93.44 96 LEU A CA 1
ATOM 734 C C . LEU A 1 96 ? -4.672 -7.763 -6.074 1.00 93.44 96 LEU A C 1
ATOM 736 O O . LEU A 1 96 ? -5.756 -7.961 -5.531 1.00 93.44 96 LEU A O 1
ATOM 740 N N . VAL A 1 97 ? -3.532 -8.276 -5.603 1.00 93.06 97 VAL A N 1
ATOM 741 C CA . VAL A 1 97 ? -3.482 -9.094 -4.379 1.00 93.06 97 VAL A CA 1
ATOM 742 C C . VAL A 1 97 ? -4.028 -8.311 -3.183 1.00 93.06 97 VAL A C 1
ATOM 744 O O . VAL A 1 97 ? -4.842 -8.834 -2.422 1.00 93.06 97 VAL A O 1
ATOM 747 N N . LEU A 1 98 ? -3.640 -7.042 -3.043 1.00 89.38 98 LEU A N 1
ATOM 748 C CA . LEU A 1 98 ? -4.126 -6.175 -1.973 1.00 89.38 98 LEU A CA 1
ATOM 749 C C . LEU A 1 98 ? -5.609 -5.810 -2.152 1.00 89.38 98 LEU A C 1
ATOM 751 O O . LEU A 1 98 ? -6.362 -5.863 -1.182 1.00 89.38 98 LEU A O 1
ATOM 755 N N . GLY A 1 99 ? -6.047 -5.511 -3.379 1.00 90.38 99 GLY A N 1
ATOM 756 C CA . GLY A 1 99 ? -7.447 -5.208 -3.688 1.00 90.38 99 GLY A CA 1
ATOM 757 C C . GLY A 1 99 ? -8.390 -6.381 -3.407 1.00 90.38 99 GLY A C 1
ATOM 758 O O . GLY A 1 99 ? -9.446 -6.193 -2.806 1.00 90.38 99 GLY A O 1
ATOM 759 N N . ILE A 1 100 ? -7.986 -7.604 -3.757 1.00 93.56 100 ILE A N 1
ATOM 760 C CA . ILE A 1 100 ? -8.723 -8.826 -3.400 1.00 93.56 100 ILE A CA 1
ATOM 761 C C . ILE A 1 100 ? -8.684 -9.039 -1.884 1.00 93.56 100 ILE A C 1
ATOM 763 O O . ILE A 1 100 ? -9.706 -9.364 -1.282 1.00 93.56 100 ILE A O 1
ATOM 767 N N . GLY A 1 101 ? -7.527 -8.816 -1.255 1.00 88.88 101 GLY A N 1
ATOM 768 C CA . GLY A 1 101 ? -7.365 -8.922 0.193 1.00 88.88 101 GLY A CA 1
ATOM 769 C C . GLY A 1 101 ? -8.336 -8.030 0.967 1.00 88.88 101 GLY A C 1
ATOM 770 O O . GLY A 1 101 ? -8.919 -8.484 1.949 1.00 88.88 101 GLY A O 1
ATOM 771 N N . MET A 1 102 ? -8.578 -6.802 0.499 1.00 87.44 102 MET A N 1
ATOM 772 C CA . MET A 1 102 ? -9.502 -5.853 1.133 1.00 87.44 102 MET A CA 1
ATOM 773 C C . MET A 1 102 ? -10.942 -6.369 1.245 1.00 87.44 102 MET A C 1
ATOM 775 O O . MET A 1 102 ? -11.608 -6.040 2.220 1.00 87.44 102 MET A O 1
ATOM 779 N N . LEU A 1 103 ? -11.407 -7.228 0.330 1.00 87.12 103 LEU A N 1
ATOM 780 C CA . LEU A 1 103 ? -12.757 -7.810 0.400 1.00 87.12 103 LEU A CA 1
ATOM 781 C C . LEU A 1 103 ? -12.963 -8.710 1.629 1.00 87.12 103 LEU A C 1
ATOM 783 O O . LEU A 1 103 ? -14.097 -8.944 2.043 1.00 87.12 103 LEU A O 1
ATOM 787 N N . PHE A 1 104 ? -11.878 -9.226 2.208 1.00 85.25 104 PHE A N 1
ATOM 788 C CA . PHE A 1 104 ? -11.925 -10.134 3.353 1.00 85.25 104 PHE A CA 1
ATOM 789 C C . PHE A 1 104 ? -11.716 -9.438 4.703 1.00 85.25 104 PHE A C 1
ATOM 791 O O . PHE A 1 104 ? -11.898 -10.072 5.748 1.00 85.25 104 PHE A O 1
ATOM 798 N N . PHE A 1 105 ? -11.340 -8.157 4.714 1.00 83.06 105 PHE A N 1
ATOM 799 C CA . PHE A 1 105 ? -11.118 -7.426 5.957 1.00 83.06 105 PHE A CA 1
ATOM 800 C C . PHE A 1 105 ? -12.439 -6.878 6.523 1.00 83.06 105 PHE A C 1
ATOM 802 O O . PHE A 1 105 ? -13.217 -6.281 5.784 1.00 83.06 105 PHE A O 1
ATOM 809 N N . PRO A 1 106 ? -12.728 -7.091 7.824 1.00 80.44 106 PRO A N 1
ATOM 810 C CA . PRO A 1 106 ? -13.893 -6.488 8.459 1.00 80.44 106 PRO A CA 1
ATOM 811 C C . PRO A 1 106 ? -13.706 -4.973 8.598 1.00 80.44 106 PRO A C 1
ATOM 813 O O . PRO A 1 106 ? -12.609 -4.508 8.894 1.00 80.44 106 PRO A O 1
ATOM 816 N N . GLU A 1 107 ? -14.790 -4.218 8.443 1.00 82.81 107 GLU A N 1
ATOM 817 C CA . GLU A 1 107 ? -14.800 -2.768 8.660 1.00 82.81 107 GLU A CA 1
ATOM 818 C C . GLU A 1 107 ? -14.479 -2.403 10.120 1.00 82.81 107 GLU A C 1
ATOM 820 O O . GLU A 1 107 ? -14.648 -3.213 11.041 1.00 82.81 107 GLU A O 1
ATOM 825 N N . SER A 1 108 ? -14.022 -1.169 10.350 1.00 88.19 108 SER A N 1
ATOM 826 C CA . SER A 1 108 ? -13.643 -0.724 11.692 1.00 88.19 108 SER A CA 1
ATOM 827 C C . SER A 1 108 ? -14.859 -0.565 12.629 1.00 88.19 108 SER A C 1
ATOM 829 O O . SER A 1 108 ? -15.960 -0.219 12.194 1.00 88.19 108 SER A O 1
ATOM 831 N N . PRO A 1 109 ? -14.707 -0.777 13.949 1.00 86.31 109 PRO A N 1
ATOM 832 C CA . PRO A 1 109 ? -15.813 -0.638 14.901 1.00 86.31 109 PRO A CA 1
ATOM 833 C C . PRO A 1 109 ? -16.334 0.808 15.013 1.00 86.31 109 PRO A C 1
ATOM 835 O O . PRO A 1 109 ? -17.534 1.014 15.204 1.00 86.31 109 PRO A O 1
ATOM 838 N N . ARG A 1 110 ? -15.470 1.819 14.824 1.00 85.38 110 ARG A N 1
ATOM 839 C CA . ARG A 1 110 ? -15.868 3.240 14.795 1.00 85.38 110 ARG A CA 1
ATOM 840 C C . ARG A 1 110 ? -16.806 3.535 13.623 1.00 85.38 110 ARG A C 1
ATOM 842 O O . ARG A 1 110 ? -17.788 4.254 13.791 1.00 85.38 110 ARG A O 1
ATOM 849 N N . PHE A 1 111 ? -16.553 2.942 12.458 1.00 86.62 111 PHE A N 1
ATOM 850 C CA . PHE A 1 111 ? -17.412 3.087 11.284 1.00 86.62 111 PHE A CA 1
ATOM 851 C C . PHE A 1 111 ? -18.851 2.612 11.541 1.00 86.62 111 PHE A C 1
ATOM 853 O O . PHE A 1 111 ? -19.804 3.283 11.137 1.00 86.62 111 PHE A O 1
ATOM 860 N N . TYR A 1 112 ? -19.029 1.503 12.264 1.00 86.88 112 TYR A N 1
ATOM 861 C CA . TYR A 1 112 ? -20.356 1.024 12.665 1.00 86.88 112 TYR A CA 1
ATOM 862 C C . TYR A 1 112 ? -21.023 1.929 13.712 1.00 86.88 112 TYR A C 1
ATOM 864 O O . TYR A 1 112 ? -22.223 2.200 13.610 1.00 86.88 112 TYR A O 1
ATOM 872 N N . LEU A 1 113 ? -20.255 2.469 14.667 1.00 85.75 113 LEU A N 1
ATOM 873 C CA . LEU A 1 113 ? -20.759 3.427 15.661 1.00 85.75 113 LEU A CA 1
ATOM 874 C C . LEU A 1 113 ? -21.255 4.731 15.019 1.00 85.75 113 LEU A C 1
ATOM 876 O O . LEU A 1 113 ? -22.338 5.202 15.364 1.00 85.75 113 LEU A O 1
ATOM 880 N N . LEU A 1 114 ? -20.536 5.253 14.020 1.00 83.38 114 LEU A N 1
ATOM 881 C CA . LEU A 1 114 ? -20.960 6.423 13.236 1.00 83.38 114 LEU A CA 1
ATOM 882 C C . LEU A 1 114 ? -22.258 6.180 12.446 1.00 83.38 114 LEU A C 1
ATOM 884 O O . LEU A 1 114 ? -22.951 7.128 12.083 1.00 83.38 114 LEU A O 1
ATOM 888 N N . ARG A 1 115 ? -22.597 4.915 12.176 1.00 85.00 115 ARG A N 1
ATOM 889 C CA . ARG A 1 115 ? -23.850 4.495 11.529 1.00 85.00 115 ARG A CA 1
ATOM 890 C C . ARG A 1 115 ? -24.940 4.093 12.529 1.00 85.00 115 ARG A C 1
ATOM 892 O O . ARG A 1 115 ? -25.949 3.536 12.107 1.00 85.00 115 ARG A O 1
ATOM 899 N N . ARG A 1 116 ? -24.747 4.346 13.834 1.00 84.00 116 ARG A N 1
ATOM 900 C CA . ARG A 1 116 ? -25.661 3.956 14.931 1.00 84.00 116 ARG A CA 1
ATOM 901 C C . ARG A 1 116 ? -25.935 2.446 15.013 1.00 84.00 116 ARG A C 1
ATOM 903 O O . ARG A 1 116 ? -26.938 2.026 15.581 1.00 84.00 116 ARG A O 1
ATOM 910 N N . LYS A 1 117 ? -25.040 1.619 14.467 1.00 88.94 117 LYS A N 1
ATOM 911 C CA . LYS A 1 117 ? -25.163 0.158 14.460 1.00 88.94 117 LYS A CA 1
ATOM 912 C C . LYS A 1 117 ? -24.294 -0.470 15.547 1.00 88.94 117 LYS A C 1
ATOM 914 O O . LYS A 1 117 ? -23.175 -0.913 15.296 1.00 88.94 117 LYS A O 1
ATOM 919 N N . GLU A 1 118 ? -24.804 -0.479 16.771 1.00 88.06 118 GLU A N 1
ATOM 920 C CA . GLU A 1 118 ? -24.031 -0.874 17.956 1.00 88.06 118 GLU A CA 1
ATOM 921 C C . GLU A 1 118 ? -23.730 -2.378 18.021 1.00 88.06 118 GLU A C 1
ATOM 923 O O . GLU A 1 118 ? -22.607 -2.758 18.356 1.00 88.06 118 GLU A O 1
ATOM 928 N N . ASP A 1 119 ? -24.685 -3.222 17.627 1.00 89.06 119 ASP A N 1
ATOM 929 C CA . ASP A 1 119 ? -24.530 -4.682 17.658 1.00 89.06 119 ASP A CA 1
ATOM 930 C C . ASP A 1 119 ? -23.452 -5.162 16.671 1.00 89.06 119 ASP A C 1
ATOM 932 O O . ASP A 1 119 ? -22.610 -6.000 17.000 1.00 89.06 119 ASP A O 1
ATOM 936 N N . GLU A 1 120 ? -23.426 -4.577 15.466 1.00 88.69 120 GLU A N 1
ATOM 937 C CA . GLU A 1 120 ? -22.405 -4.853 14.445 1.00 88.69 120 GLU A CA 1
ATOM 938 C C . GLU A 1 120 ? -21.019 -4.361 14.901 1.00 88.69 120 GLU A C 1
ATOM 940 O O . GLU A 1 120 ? -20.022 -5.055 14.692 1.00 88.69 120 GLU A O 1
ATOM 945 N N . ALA A 1 121 ? -20.949 -3.212 15.587 1.00 88.50 121 ALA A N 1
ATOM 946 C CA . ALA A 1 121 ? -19.703 -2.684 16.143 1.00 88.50 121 ALA A CA 1
ATOM 947 C C . ALA A 1 121 ? -19.111 -3.613 17.217 1.00 88.50 121 ALA A C 1
ATOM 949 O O . ALA A 1 121 ? -17.905 -3.880 17.212 1.00 88.50 121 ALA A O 1
ATOM 950 N N . LEU A 1 122 ? -19.956 -4.141 18.111 1.00 87.94 122 LEU A N 1
ATOM 951 C CA . LEU A 1 122 ? -19.557 -5.113 19.133 1.00 87.94 122 LEU A CA 1
ATOM 952 C C . LEU A 1 122 ? -19.090 -6.431 18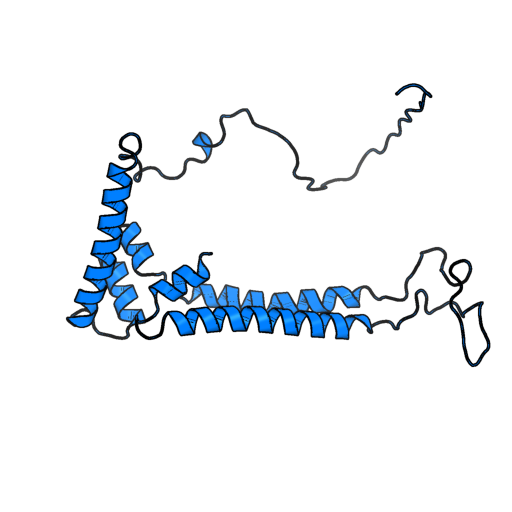.506 1.00 87.94 122 LEU A C 1
ATOM 954 O O . LEU A 1 122 ? -18.050 -6.962 18.902 1.00 87.94 122 LEU A O 1
ATOM 958 N N . ALA A 1 123 ? -19.809 -6.933 17.498 1.00 88.50 123 ALA A N 1
ATOM 959 C CA . ALA A 1 123 ? -19.429 -8.145 16.775 1.00 88.50 123 ALA A CA 1
ATOM 960 C C . ALA A 1 123 ? -18.092 -7.985 16.028 1.00 88.50 123 ALA A C 1
ATOM 962 O O . ALA A 1 123 ? -17.244 -8.883 16.073 1.00 88.50 123 ALA A O 1
ATOM 963 N N . ALA A 1 124 ? -17.868 -6.836 15.382 1.00 88.00 124 ALA A N 1
ATOM 964 C CA . ALA A 1 124 ? -16.605 -6.519 14.720 1.00 88.00 124 ALA A CA 1
ATOM 965 C C . ALA A 1 124 ? -15.446 -6.457 15.729 1.00 88.00 124 ALA A C 1
ATOM 967 O O . ALA A 1 124 ? -14.425 -7.121 15.530 1.00 88.00 124 ALA A O 1
ATOM 968 N N . LEU A 1 125 ? -15.620 -5.741 16.848 1.00 88.31 125 LEU A N 1
ATOM 969 C CA . LEU A 1 125 ? -14.600 -5.617 17.895 1.00 88.31 125 LEU A CA 1
ATOM 970 C C . LEU A 1 125 ? -14.267 -6.976 18.538 1.00 88.31 125 LEU A C 1
ATOM 972 O O . LEU A 1 125 ? -13.091 -7.303 18.712 1.00 88.31 125 LEU A O 1
ATOM 976 N N . ALA A 1 126 ? -15.281 -7.807 18.807 1.00 88.94 126 ALA A N 1
ATOM 977 C CA . ALA A 1 126 ? -15.106 -9.173 19.307 1.00 88.94 126 ALA A CA 1
ATOM 978 C C . ALA A 1 126 ? -14.299 -10.046 18.329 1.00 88.94 126 ALA A C 1
ATOM 980 O O . ALA A 1 126 ? -13.390 -10.772 18.745 1.00 88.94 126 ALA A O 1
ATOM 981 N N . LYS A 1 127 ? -14.566 -9.931 17.018 1.00 87.88 127 LYS A N 1
ATOM 982 C CA . LYS A 1 127 ? -13.828 -10.646 15.962 1.00 87.88 127 LYS A CA 1
ATOM 983 C C . LYS A 1 127 ? -12.358 -10.220 15.894 1.00 87.88 127 LYS A C 1
ATOM 985 O O . LYS A 1 127 ? -11.489 -11.079 15.748 1.00 87.88 127 LYS A O 1
ATOM 990 N N . ILE A 1 128 ? -12.075 -8.922 16.026 1.00 87.31 128 ILE A N 1
ATOM 991 C CA . ILE A 1 128 ? -10.710 -8.366 15.993 1.00 87.31 128 ILE A CA 1
ATOM 992 C C . ILE A 1 128 ? -9.914 -8.794 17.229 1.00 87.31 128 ILE A C 1
ATOM 994 O O . ILE A 1 128 ? -8.779 -9.254 17.106 1.00 87.31 128 ILE A O 1
ATOM 998 N N . ARG A 1 129 ? -10.508 -8.669 18.422 1.00 87.19 129 ARG A N 1
ATOM 999 C CA . ARG A 1 129 ? -9.853 -9.022 19.690 1.00 87.19 129 ARG A CA 1
ATOM 1000 C C . A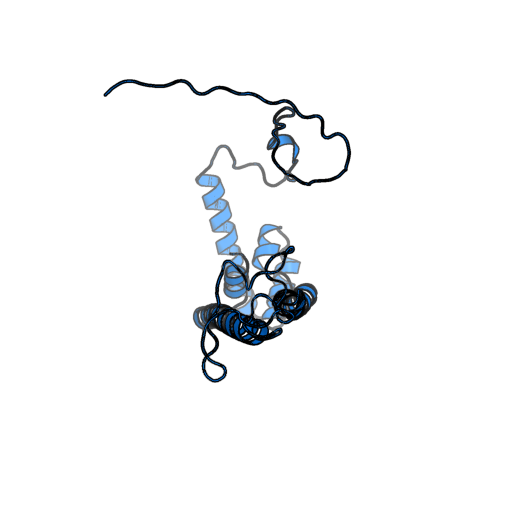RG A 1 129 ? -9.797 -10.536 19.928 1.00 87.19 129 ARG A C 1
ATOM 1002 O O . ARG A 1 129 ? -9.006 -10.975 20.753 1.00 87.19 129 ARG A O 1
ATOM 1009 N N . ARG A 1 130 ? -10.571 -11.334 19.176 1.00 85.50 130 ARG A N 1
ATOM 1010 C CA . ARG A 1 130 ? -10.750 -12.791 19.358 1.00 85.50 130 ARG A CA 1
ATOM 1011 C C . ARG A 1 130 ? -11.244 -13.150 20.765 1.00 85.50 130 ARG A C 1
ATOM 1013 O O . ARG A 1 130 ? -10.823 -14.148 21.344 1.00 85.50 130 ARG A O 1
ATOM 1020 N N . VAL A 1 131 ? -12.135 -12.326 21.311 1.00 87.19 131 VAL A N 1
ATOM 1021 C CA . VAL A 1 131 ? -12.689 -12.465 22.666 1.00 87.19 131 VAL A CA 1
ATOM 1022 C C . VAL A 1 131 ? -14.211 -12.594 22.586 1.00 87.19 131 VAL A C 1
ATOM 1024 O O . VAL A 1 131 ? -14.835 -12.081 21.659 1.00 87.19 131 VAL A O 1
ATOM 1027 N N . HIS A 1 132 ? -14.823 -13.289 23.548 1.00 88.00 132 HIS A N 1
ATOM 1028 C CA . HIS A 1 132 ? -16.279 -13.391 23.632 1.00 88.00 132 HIS A CA 1
ATOM 1029 C C . HIS A 1 132 ? -16.929 -12.054 24.041 1.00 88.00 132 HIS A C 1
ATOM 1031 O O . HIS A 1 132 ? -16.358 -11.292 24.825 1.00 88.00 132 HIS A O 1
ATOM 1037 N N . LEU A 1 133 ? -18.144 -11.807 23.535 1.00 80.00 133 LEU A N 1
ATOM 1038 C CA . LEU A 1 133 ? -18.910 -10.557 23.664 1.00 80.00 133 LEU A CA 1
ATOM 1039 C C . LEU A 1 133 ? -19.112 -10.096 25.121 1.00 80.00 133 LEU A C 1
ATOM 1041 O O . LEU A 1 133 ? -19.200 -8.898 25.378 1.00 80.00 133 LEU A O 1
ATOM 1045 N N . ASP A 1 134 ? -19.139 -11.026 26.077 1.00 82.94 134 ASP A N 1
ATOM 1046 C CA . ASP A 1 134 ? -19.433 -10.732 27.486 1.00 82.94 134 ASP A CA 1
ATOM 1047 C C . ASP A 1 134 ? -18.232 -10.323 28.344 1.00 82.94 134 ASP A C 1
ATOM 1049 O O . ASP A 1 134 ? -18.372 -10.029 29.531 1.00 82.94 134 ASP A O 1
ATOM 1053 N N . THR A 1 135 ? -17.037 -10.254 27.764 1.00 87.50 135 THR A N 1
ATOM 1054 C CA . THR A 1 135 ? -15.837 -9.930 28.540 1.00 87.50 135 THR A CA 1
ATOM 1055 C C . THR A 1 135 ? -15.818 -8.454 28.945 1.00 87.50 135 THR A C 1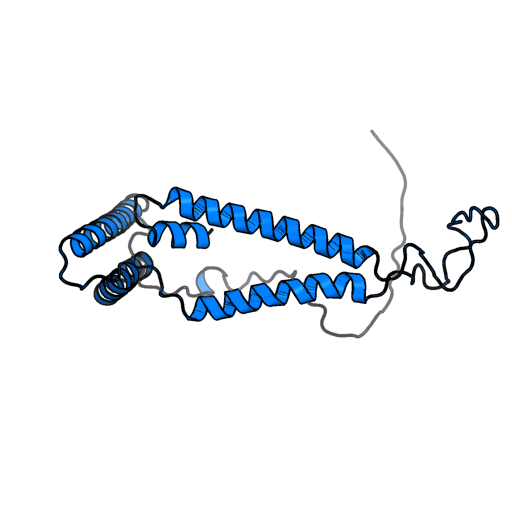
ATOM 1057 O O . THR A 1 135 ? -15.895 -7.567 28.094 1.00 87.50 135 THR A O 1
ATOM 1060 N N . THR A 1 136 ? -15.623 -8.165 30.237 1.00 86.81 136 THR A N 1
ATOM 1061 C CA . THR A 1 136 ? -15.573 -6.791 30.777 1.00 86.81 136 THR A CA 1
ATOM 1062 C C . THR A 1 136 ? -14.536 -5.912 30.072 1.00 86.81 136 THR A C 1
ATOM 1064 O O . THR A 1 136 ? -14.804 -4.747 29.795 1.00 86.81 136 THR A O 1
ATOM 1067 N N . SER A 1 137 ? -13.373 -6.469 29.713 1.00 86.25 137 SER A N 1
ATOM 1068 C CA . SER A 1 137 ? -12.334 -5.727 28.982 1.00 86.25 137 SER A CA 1
ATOM 1069 C C . SER A 1 137 ? -12.807 -5.250 27.606 1.00 86.25 137 SER A C 1
ATOM 1071 O O . SER A 1 137 ? -12.482 -4.134 27.211 1.00 86.25 137 SER A O 1
ATOM 1073 N N . LEU A 1 138 ? -13.590 -6.068 26.893 1.00 88.25 138 LEU A N 1
ATOM 1074 C CA . LEU A 1 138 ? -14.134 -5.715 25.581 1.00 88.25 138 LEU A CA 1
ATOM 1075 C C . LEU A 1 138 ? -15.175 -4.598 25.714 1.00 88.25 138 LEU A C 1
ATOM 1077 O O . LEU A 1 138 ? -15.167 -3.644 24.940 1.00 88.25 138 LEU A O 1
ATOM 1081 N N . ARG A 1 139 ? -16.042 -4.689 26.733 1.00 87.88 139 ARG A N 1
ATOM 1082 C CA . ARG A 1 139 ? -17.050 -3.659 27.023 1.00 87.88 139 ARG A CA 1
ATOM 1083 C C . ARG A 1 139 ? -16.410 -2.324 27.391 1.00 87.88 139 ARG A C 1
ATOM 1085 O O . ARG A 1 139 ? -16.860 -1.298 26.899 1.00 87.88 139 ARG A O 1
ATOM 1092 N N . ASN A 1 140 ? -15.356 -2.328 28.205 1.00 88.12 140 ASN A N 1
ATOM 1093 C CA . ASN A 1 140 ? -14.643 -1.104 28.576 1.00 88.12 140 ASN A CA 1
ATOM 1094 C C . ASN A 1 140 ? -14.007 -0.424 27.354 1.00 88.12 140 ASN A C 1
ATOM 1096 O O . ASN A 1 140 ? -14.102 0.793 27.214 1.00 88.12 140 ASN A O 1
ATOM 1100 N N . GLU A 1 141 ? -13.412 -1.205 26.449 1.00 86.69 141 GLU A N 1
ATOM 1101 C CA . GLU A 1 141 ? -12.857 -0.687 25.196 1.00 86.69 141 GLU A CA 1
ATOM 1102 C C . GLU A 1 141 ? -13.956 -0.116 24.287 1.00 86.69 141 GLU A C 1
ATOM 1104 O O . GLU A 1 141 ? -13.853 1.018 23.820 1.00 86.69 141 GLU A O 1
ATOM 1109 N N . TYR A 1 142 ? -15.048 -0.862 24.102 1.00 88.44 142 TYR A N 1
ATOM 1110 C CA . TYR A 1 142 ? -16.211 -0.415 23.337 1.00 88.44 142 TYR A CA 1
ATOM 1111 C C . TYR A 1 142 ? -16.805 0.892 23.884 1.00 88.44 142 TYR A C 1
ATOM 1113 O O . TYR A 1 142 ? -17.063 1.821 23.119 1.00 88.44 142 TYR A O 1
ATOM 1121 N N . LEU A 1 143 ? -16.993 0.986 25.204 1.00 89.69 143 LEU A N 1
ATOM 1122 C CA . LEU A 1 143 ? -17.513 2.186 25.862 1.00 89.69 143 LEU A CA 1
ATOM 1123 C C . LEU A 1 143 ? -16.569 3.378 25.692 1.00 89.69 143 LEU A C 1
ATOM 1125 O O . LEU A 1 143 ? -17.047 4.489 25.478 1.00 89.69 143 LEU A O 1
ATOM 1129 N N . GLY A 1 144 ? -15.254 3.148 25.730 1.00 87.00 144 GLY A N 1
ATOM 1130 C CA . GLY A 1 144 ? -14.256 4.179 25.447 1.00 87.00 144 GLY A CA 1
ATOM 1131 C C . GLY A 1 144 ? -14.402 4.749 24.035 1.00 87.00 144 GLY A C 1
ATOM 1132 O O . GLY A 1 144 ? -14.528 5.962 23.872 1.00 87.00 144 GLY A O 1
ATOM 1133 N N . ILE A 1 145 ? -14.478 3.878 23.023 1.00 86.94 145 ILE A N 1
ATOM 1134 C CA . ILE A 1 145 ? -14.658 4.294 21.621 1.00 86.94 145 ILE A CA 1
ATOM 1135 C C . ILE A 1 145 ? -16.008 5.007 21.438 1.00 86.94 145 ILE A C 1
ATOM 1137 O O . ILE A 1 145 ? -16.087 6.039 20.771 1.00 86.94 145 ILE A O 1
ATOM 1141 N N . LYS A 1 146 ? -17.079 4.492 22.052 1.00 88.56 146 LYS A N 1
ATOM 1142 C CA . LYS A 1 146 ? -18.419 5.092 21.984 1.00 88.56 146 LYS A CA 1
ATOM 1143 C C . LYS A 1 146 ? -18.454 6.487 22.610 1.00 88.56 146 LYS A C 1
ATOM 1145 O O . LYS A 1 146 ? -19.059 7.388 22.036 1.00 88.56 146 LYS A O 1
ATOM 1150 N N . ALA A 1 147 ? -17.806 6.671 23.759 1.00 88.69 147 ALA A N 1
ATOM 1151 C CA . ALA A 1 147 ? -17.715 7.967 24.420 1.00 88.69 147 ALA A CA 1
ATOM 1152 C C . ALA A 1 147 ? -16.978 8.993 23.549 1.00 88.69 147 ALA A C 1
ATOM 1154 O O . ALA A 1 147 ? -17.441 10.124 23.435 1.00 88.69 147 ALA A O 1
ATOM 1155 N N . GLU A 1 148 ? -15.888 8.592 22.888 1.00 83.75 148 GLU A N 1
ATOM 1156 C CA . GLU A 1 148 ? -15.147 9.468 21.974 1.00 83.75 148 GLU A CA 1
ATOM 1157 C C . GLU A 1 148 ? -16.008 9.911 20.781 1.00 83.75 148 GLU A C 1
ATOM 1159 O O . GLU A 1 148 ? -16.065 11.100 20.476 1.00 83.75 148 GLU A O 1
ATOM 1164 N N . VAL A 1 149 ? -16.733 8.981 20.147 1.00 85.88 149 VAL A N 1
ATOM 1165 C CA . VAL A 1 149 ? -17.629 9.297 19.019 1.00 85.88 149 VAL A CA 1
ATOM 1166 C C . VAL A 1 149 ? -18.753 10.239 19.451 1.00 85.88 149 VAL A C 1
ATOM 1168 O O . VAL A 1 149 ? -19.026 11.224 18.770 1.00 85.88 149 VAL A O 1
ATOM 1171 N N . LEU A 1 150 ? -19.389 9.975 20.596 1.00 84.69 150 LEU A N 1
ATOM 1172 C CA . LEU A 1 150 ? -20.452 10.838 21.121 1.00 84.69 150 LEU A CA 1
ATOM 1173 C C . LEU A 1 150 ? -19.932 12.230 21.494 1.00 84.69 150 LEU A C 1
ATOM 1175 O O . LEU A 1 150 ? -20.632 13.220 21.288 1.00 84.69 150 LEU A O 1
ATOM 1179 N N . PHE A 1 151 ? -18.714 12.316 22.028 1.00 82.69 151 PHE A N 1
ATOM 1180 C CA . PHE A 1 151 ? -18.074 13.587 22.344 1.00 82.69 151 PHE A CA 1
ATOM 1181 C C . PHE A 1 151 ? -17.760 14.384 21.075 1.00 82.69 151 PHE A C 1
ATOM 1183 O O . PHE A 1 151 ? -18.061 15.573 21.011 1.00 82.69 151 PHE A O 1
ATOM 1190 N N . GLU A 1 152 ? -17.234 13.728 20.039 1.00 79.38 152 GLU A N 1
ATOM 1191 C CA . GLU A 1 152 ? -17.017 14.346 18.729 1.00 79.38 152 GLU A CA 1
ATOM 1192 C C . GLU A 1 152 ? -18.336 14.842 18.109 1.00 79.38 152 GLU A C 1
ATOM 1194 O O . GLU A 1 152 ? -18.396 15.955 17.590 1.00 79.38 152 GLU A O 1
ATOM 1199 N N . GLU A 1 153 ? -19.418 14.062 18.194 1.00 82.00 153 GLU A N 1
ATOM 1200 C CA . GLU A 1 153 ? -20.750 14.483 17.739 1.00 82.00 153 GLU A CA 1
ATOM 1201 C C . GLU A 1 153 ? -21.284 15.691 18.521 1.00 82.00 153 GLU A C 1
ATOM 1203 O O . GLU A 1 153 ? -21.835 16.617 17.919 1.00 82.00 153 GLU A O 1
ATOM 1208 N N . ALA A 1 154 ? -21.115 15.701 19.846 1.00 75.88 154 ALA A N 1
ATOM 1209 C CA . ALA A 1 154 ? -21.534 16.807 20.703 1.00 75.88 154 ALA A CA 1
ATOM 1210 C C . ALA A 1 154 ? -20.756 18.092 20.384 1.00 75.88 154 ALA A C 1
ATOM 1212 O O . ALA A 1 154 ? -21.368 19.137 20.164 1.00 75.88 154 ALA A O 1
ATOM 1213 N N . LEU A 1 155 ? -19.428 18.002 20.254 1.00 77.25 155 LEU A N 1
ATOM 1214 C CA . LEU A 1 155 ? -18.583 19.129 19.855 1.00 77.25 155 LEU A CA 1
ATOM 1215 C C . LEU A 1 155 ? -18.941 19.653 18.465 1.00 77.25 155 LEU A C 1
ATOM 1217 O O . LEU A 1 155 ? -19.044 20.862 18.272 1.00 77.25 155 LEU A O 1
ATOM 1221 N N . ASN A 1 156 ? -19.164 18.762 17.498 1.00 73.56 156 ASN A N 1
ATOM 1222 C CA . ASN A 1 156 ? -19.571 19.167 16.153 1.00 73.56 156 ASN A CA 1
ATOM 1223 C C . ASN A 1 156 ? -20.927 19.885 16.160 1.00 73.56 156 ASN A C 1
ATOM 1225 O O . ASN A 1 156 ? -21.117 20.848 15.414 1.00 73.56 156 ASN A O 1
ATOM 1229 N N . ARG A 1 157 ? -21.859 19.454 17.019 1.00 69.81 157 ARG A N 1
ATOM 1230 C CA . ARG A 1 157 ? -23.166 20.100 17.188 1.00 69.81 157 ARG A CA 1
ATOM 1231 C C . ARG A 1 157 ? -23.049 21.498 17.802 1.00 69.81 157 ARG A C 1
ATOM 1233 O O . ARG A 1 157 ? -23.791 22.391 17.398 1.00 69.81 157 ARG A O 1
ATOM 1240 N N . GLU A 1 158 ? -22.139 21.690 18.754 1.00 66.31 158 GLU A N 1
ATOM 1241 C CA . GLU A 1 158 ? -21.912 22.979 19.421 1.00 66.31 158 GLU A CA 1
ATOM 1242 C C . GLU A 1 158 ? -21.084 23.956 18.570 1.00 66.31 158 GLU A C 1
ATOM 1244 O O . GLU A 1 158 ? -21.387 25.147 18.534 1.00 66.31 158 GLU A O 1
ATOM 1249 N N . GLY A 1 159 ? -20.077 23.462 17.843 1.00 66.06 159 GLY A N 1
ATOM 1250 C CA . GLY A 1 159 ? -19.195 24.273 16.997 1.00 66.06 159 GLY A CA 1
ATOM 1251 C C . GLY A 1 159 ? -19.872 24.862 15.753 1.00 66.06 159 GLY A C 1
ATOM 1252 O O . GLY A 1 159 ? -19.407 25.873 15.228 1.00 66.06 159 GLY A O 1
ATOM 1253 N N . TYR A 1 160 ? -20.988 24.279 15.299 1.00 56.88 160 TYR A N 1
ATOM 1254 C CA . TYR A 1 160 ? -21.741 24.735 14.124 1.00 56.88 160 TYR A CA 1
ATOM 1255 C C . TYR A 1 160 ? -23.262 24.678 14.364 1.00 56.88 160 TYR A C 1
ATOM 1257 O O . TYR A 1 160 ? -23.952 23.826 13.795 1.00 56.88 160 TYR A O 1
ATOM 1265 N N . PRO A 1 161 ? -23.835 25.611 15.148 1.00 56.09 161 PRO A N 1
ATOM 1266 C CA . PRO A 1 161 ? -25.242 25.555 15.559 1.00 56.09 161 PRO A CA 1
ATOM 1267 C C . PRO A 1 161 ? -26.248 25.621 14.393 1.00 56.09 161 PRO A C 1
ATOM 1269 O O . PRO A 1 161 ? -27.378 25.166 14.535 1.00 56.09 161 PRO A O 1
ATOM 1272 N N . VAL A 1 162 ? -25.849 26.139 13.223 1.00 51.00 162 VAL A N 1
ATOM 1273 C CA . VAL A 1 162 ? -26.712 26.258 12.028 1.00 51.00 162 VAL A CA 1
ATOM 1274 C C . VAL A 1 162 ? -26.748 24.972 11.182 1.00 51.00 162 VAL A C 1
ATOM 1276 O O . VAL A 1 162 ? -27.699 24.763 10.436 1.00 51.00 162 VAL A O 1
ATOM 1279 N N . TYR A 1 163 ? -25.773 24.069 11.331 1.00 51.50 163 TYR A N 1
ATOM 1280 C CA . TYR A 1 163 ? -25.682 22.810 10.569 1.00 51.50 163 TYR A CA 1
ATOM 1281 C C . TYR A 1 163 ? -25.968 21.556 11.423 1.00 51.50 163 TYR A C 1
ATOM 1283 O O . TYR A 1 163 ? -25.757 20.430 10.979 1.00 51.50 163 TYR A O 1
ATOM 1291 N N . GLY A 1 164 ? -26.467 21.726 12.653 1.00 44.62 164 GLY A N 1
ATOM 1292 C CA . GLY A 1 164 ? -26.648 20.654 13.645 1.00 44.62 164 GLY A CA 1
ATOM 1293 C C . GLY A 1 164 ? -27.843 19.710 13.437 1.00 44.62 164 GLY A C 1
ATOM 1294 O O . GLY A 1 164 ? -28.124 18.898 14.316 1.00 44.62 164 GLY A O 1
ATOM 1295 N N . VAL A 1 165 ? -28.553 19.795 12.308 1.00 45.66 165 VAL A N 1
ATOM 1296 C CA . VAL A 1 165 ? -29.666 18.898 11.946 1.00 45.66 165 VAL A CA 1
ATOM 1297 C C . VAL A 1 165 ? -29.534 18.515 10.473 1.00 45.66 165 VAL A C 1
ATOM 1299 O O . VAL A 1 165 ? -30.337 18.946 9.664 1.00 45.66 165 VAL A O 1
ATOM 1302 N N . GLN A 1 166 ? -28.495 17.768 10.085 1.00 44.25 166 GLN A N 1
ATOM 1303 C CA . GLN A 1 166 ? -28.470 17.131 8.760 1.00 44.25 166 GLN A CA 1
ATOM 1304 C C . GLN A 1 166 ? -27.488 15.946 8.710 1.00 44.25 166 GLN A C 1
ATOM 1306 O O . GLN A 1 166 ? -26.419 16.013 8.109 1.00 44.25 166 GLN A O 1
ATOM 1311 N N . ARG A 1 167 ? -27.853 14.821 9.333 1.00 44.88 167 ARG A N 1
ATOM 1312 C CA . ARG A 1 167 ? -27.280 13.504 8.985 1.00 44.88 167 ARG A CA 1
ATOM 1313 C C . ARG A 1 167 ? -28.334 12.427 8.700 1.00 44.88 167 ARG A C 1
ATOM 1315 O O . ARG A 1 167 ? -28.003 11.252 8.708 1.00 44.88 167 ARG A O 1
ATOM 1322 N N . ASP A 1 168 ? -29.553 12.838 8.347 1.00 42.56 168 ASP A N 1
ATOM 1323 C CA . ASP A 1 168 ? -30.546 11.964 7.695 1.00 42.56 168 ASP A CA 1
ATOM 1324 C C . ASP A 1 168 ? -30.621 12.159 6.170 1.00 42.56 168 ASP A C 1
ATOM 1326 O O . ASP A 1 168 ? -31.386 11.482 5.488 1.00 42.56 168 ASP A O 1
ATOM 1330 N N . TYR A 1 169 ? -29.797 13.035 5.589 1.00 43.25 169 TYR A N 1
ATOM 1331 C CA . TYR A 1 169 ? -29.785 13.251 4.146 1.00 43.25 169 TYR A CA 1
ATOM 1332 C C . TYR A 1 169 ? -28.519 12.673 3.526 1.00 43.25 169 TYR A C 1
ATOM 1334 O O . TYR A 1 169 ? -27.422 13.217 3.620 1.00 43.25 169 TYR A O 1
ATOM 1342 N N . ILE A 1 170 ? -28.723 11.523 2.888 1.00 43.00 170 ILE A N 1
ATOM 1343 C CA . ILE A 1 170 ? -28.073 11.098 1.649 1.00 43.00 170 ILE A CA 1
ATOM 1344 C C . ILE A 1 170 ? -27.484 12.311 0.914 1.00 43.00 170 ILE A C 1
ATOM 1346 O O . ILE A 1 170 ? -28.203 13.273 0.657 1.00 43.00 170 ILE A O 1
ATOM 1350 N N . LEU A 1 171 ? -26.203 12.237 0.539 1.00 49.12 171 LEU A N 1
ATOM 1351 C CA . LEU A 1 171 ? -25.617 13.075 -0.507 1.00 49.12 171 LEU A CA 1
ATOM 1352 C C . LEU A 1 171 ? -26.545 13.052 -1.733 1.00 49.12 171 LEU A C 1
ATOM 1354 O O . LEU A 1 171 ? -26.486 12.122 -2.538 1.00 49.12 171 LEU A O 1
ATOM 1358 N N . ARG A 1 172 ? -27.410 14.056 -1.886 1.00 46.31 172 ARG A N 1
ATOM 1359 C CA . ARG A 1 172 ? -27.958 14.392 -3.193 1.00 46.31 172 ARG A CA 1
ATOM 1360 C C . ARG A 1 172 ? -26.861 15.160 -3.908 1.00 46.31 172 ARG A C 1
ATOM 1362 O O . ARG A 1 172 ? -26.484 16.255 -3.507 1.00 46.31 172 ARG A O 1
ATOM 1369 N N . ALA A 1 173 ? -26.330 14.546 -4.960 1.00 48.81 173 ALA A N 1
ATOM 1370 C CA . ALA A 1 173 ? -25.352 15.153 -5.859 1.00 48.81 173 ALA A CA 1
ATOM 1371 C C . ALA A 1 173 ? -25.855 16.470 -6.497 1.00 48.81 173 ALA A C 1
ATOM 1373 O O . ALA A 1 173 ? -25.059 17.218 -7.057 1.00 48.81 173 ALA A O 1
ATOM 1374 N N . ASP A 1 174 ? -27.150 16.764 -6.360 1.00 50.62 174 ASP A N 1
ATOM 1375 C CA . ASP A 1 174 ? -27.835 17.923 -6.925 1.00 50.62 174 ASP A CA 1
ATOM 1376 C C . ASP A 1 174 ? -27.605 19.225 -6.128 1.00 50.62 174 ASP A C 1
ATOM 1378 O O . ASP A 1 174 ? -27.754 20.310 -6.684 1.00 50.62 174 ASP A O 1
ATOM 1382 N N . ASP A 1 175 ? -27.186 19.150 -4.856 1.00 51.22 175 ASP A N 1
ATOM 1383 C CA . ASP A 1 175 ? -27.009 20.344 -4.006 1.00 51.22 175 ASP A CA 1
ATOM 1384 C C . ASP A 1 175 ? -25.591 20.951 -4.100 1.00 51.22 175 ASP A C 1
ATOM 1386 O O . ASP A 1 175 ? -25.380 22.113 -3.755 1.00 51.22 175 ASP A O 1
ATOM 1390 N N . VAL A 1 176 ? -24.605 20.187 -4.594 1.00 54.72 176 VAL A N 1
ATOM 1391 C CA . VAL A 1 176 ? -23.210 20.650 -4.793 1.00 54.72 176 VAL A CA 1
ATOM 1392 C C . VAL A 1 176 ? -23.007 21.277 -6.179 1.00 54.72 176 VAL A C 1
ATOM 1394 O O . VAL A 1 176 ? -22.102 22.089 -6.367 1.00 54.72 176 VAL A O 1
ATOM 1397 N N . PHE A 1 177 ? -23.872 20.958 -7.142 1.00 41.44 177 PHE A N 1
ATOM 1398 C CA . PHE A 1 177 ? -23.825 21.508 -8.493 1.00 41.44 177 PHE A CA 1
ATOM 1399 C C . PHE A 1 177 ? -25.183 22.118 -8.847 1.00 41.44 177 PHE A C 1
ATOM 1401 O O . PHE A 1 177 ? -26.054 21.398 -9.335 1.00 41.44 177 PHE A O 1
ATOM 1408 N N . PRO A 1 178 ? -25.388 23.439 -8.663 1.00 40.91 178 PRO A N 1
ATOM 1409 C CA . PRO A 1 178 ? -26.539 24.087 -9.269 1.00 40.91 178 PRO A CA 1
ATOM 1410 C C . PRO A 1 178 ? -26.493 23.817 -10.777 1.00 40.91 178 PRO A C 1
ATOM 1412 O O . PRO A 1 178 ? -25.463 24.028 -11.426 1.00 40.91 178 PRO A O 1
ATOM 1415 N N . ALA A 1 179 ? -27.600 23.301 -11.313 1.00 47.56 179 ALA A N 1
ATOM 1416 C CA . ALA A 1 179 ? -27.778 23.010 -12.728 1.00 47.56 179 ALA A CA 1
ATOM 1417 C C . ALA A 1 179 ? -27.385 24.243 -13.562 1.00 47.56 179 ALA A C 1
ATOM 1419 O O . ALA A 1 179 ? -28.127 25.220 -13.638 1.00 47.56 179 ALA A O 1
ATOM 1420 N N . GLY A 1 180 ? -26.178 24.220 -14.133 1.00 47.41 180 GLY A N 1
ATOM 1421 C CA . GLY A 1 180 ? -25.624 25.358 -14.868 1.00 47.41 180 GLY A CA 1
ATOM 1422 C C . GLY A 1 180 ? -24.098 25.456 -14.904 1.00 47.41 180 GLY A C 1
ATOM 1423 O O . GLY A 1 180 ? -23.576 26.103 -15.808 1.00 47.41 180 GLY A O 1
ATOM 1424 N N . PHE A 1 181 ? -23.352 24.803 -14.004 1.00 39.91 181 PHE A N 1
ATOM 1425 C CA . PHE A 1 181 ? -21.882 24.845 -14.047 1.00 39.91 181 PHE A CA 1
ATOM 1426 C C . PHE A 1 181 ? -21.294 23.691 -14.874 1.00 39.91 181 PHE A C 1
ATOM 1428 O O . PHE A 1 181 ? -20.697 22.751 -14.354 1.00 39.91 181 PHE A O 1
ATOM 1435 N N . VAL A 1 182 ? -21.479 23.767 -16.194 1.00 47.91 182 VAL A N 1
ATOM 1436 C CA . VAL A 1 182 ? -20.688 22.994 -17.159 1.00 47.91 182 VAL A CA 1
ATOM 1437 C C . VAL A 1 182 ? -19.457 23.821 -17.536 1.00 47.91 182 VAL A C 1
ATOM 1439 O O . VAL A 1 182 ? -19.560 24.818 -18.246 1.00 47.91 182 VAL A O 1
ATOM 1442 N N . ARG A 1 183 ? -18.282 23.382 -17.091 1.00 36.44 183 ARG A N 1
ATOM 1443 C CA . ARG A 1 183 ? -16.984 23.650 -17.731 1.00 36.44 183 ARG A CA 1
ATOM 1444 C C . ARG A 1 183 ? -16.213 22.332 -17.644 1.00 36.44 183 ARG A C 1
ATOM 1446 O O . ARG A 1 183 ? -15.933 21.875 -16.544 1.00 36.44 183 ARG A O 1
ATOM 1453 N N . GLN A 1 184 ? -16.114 21.546 -18.728 1.00 40.62 184 GLN A N 1
ATOM 1454 C CA . GLN A 1 184 ? -14.974 21.597 -19.669 1.00 40.62 184 GLN A CA 1
ATOM 1455 C C . GLN A 1 184 ? -13.717 21.968 -18.868 1.00 40.62 184 GLN A C 1
ATOM 1457 O O . GLN A 1 184 ? -13.584 23.114 -18.465 1.00 40.62 184 GLN A O 1
ATOM 1462 N N . ASP A 1 185 ? -12.922 21.006 -18.388 1.00 32.91 185 ASP A N 1
ATOM 1463 C CA . ASP A 1 185 ? -11.966 20.272 -19.219 1.00 32.91 185 ASP A CA 1
ATOM 1464 C C . ASP A 1 185 ? -11.655 18.867 -18.661 1.00 32.91 185 ASP A C 1
ATOM 1466 O O . ASP A 1 185 ? -10.797 18.683 -17.801 1.00 32.91 185 ASP A O 1
ATOM 1470 N N . VAL A 1 186 ? -12.310 17.836 -19.196 1.00 35.91 186 VAL A N 1
ATOM 1471 C CA . VAL A 1 186 ? -11.751 16.477 -19.194 1.00 35.91 186 VAL A CA 1
ATOM 1472 C C . VAL A 1 186 ? -11.565 16.102 -20.651 1.00 35.91 186 VAL A C 1
ATOM 1474 O O . VAL A 1 186 ? -12.509 15.733 -21.348 1.00 35.91 186 VAL A O 1
ATOM 1477 N N . TRP A 1 187 ? -10.324 16.245 -21.114 1.00 27.58 187 TRP A N 1
ATOM 1478 C CA . TRP A 1 187 ? -9.840 15.738 -22.391 1.00 27.58 187 TRP A CA 1
ATOM 1479 C C . TRP A 1 187 ? -9.849 14.204 -22.371 1.00 27.58 187 TRP A C 1
ATOM 1481 O O . TRP A 1 187 ? -8.815 13.551 -22.260 1.00 27.58 187 TRP A O 1
ATOM 1491 N N . PHE A 1 188 ? -11.034 13.609 -22.486 1.00 28.34 188 PHE A N 1
ATOM 1492 C CA . PHE A 1 188 ? -11.172 12.258 -23.007 1.00 28.34 188 PHE A CA 1
ATOM 1493 C C . PHE A 1 188 ? -11.298 12.383 -24.523 1.00 28.34 188 PHE A C 1
ATOM 1495 O O . PHE A 1 188 ? -12.370 12.649 -25.065 1.00 28.34 188 PHE A O 1
ATOM 1502 N N . ALA A 1 189 ? -10.165 12.237 -25.207 1.00 36.09 189 ALA A N 1
ATOM 1503 C CA . ALA A 1 189 ? -10.113 12.123 -26.653 1.00 36.09 189 ALA A CA 1
ATOM 1504 C C . ALA A 1 189 ? -10.884 10.867 -27.082 1.00 36.09 189 ALA A C 1
ATOM 1506 O O . ALA A 1 189 ? -10.365 9.749 -27.051 1.00 36.09 189 ALA A O 1
ATOM 1507 N N . ARG A 1 190 ? -12.142 11.053 -27.486 1.00 37.41 190 ARG A N 1
ATOM 1508 C CA . ARG A 1 190 ? -12.911 10.052 -28.214 1.00 37.41 190 ARG A CA 1
ATOM 1509 C C . ARG A 1 190 ? -13.479 10.690 -29.473 1.00 37.41 190 ARG A C 1
ATOM 1511 O O . ARG A 1 190 ? -14.453 11.425 -29.436 1.00 37.41 190 ARG A O 1
ATOM 1518 N N . ASP A 1 191 ? -12.846 10.281 -30.562 1.00 30.73 191 ASP A N 1
ATOM 1519 C CA . ASP A 1 191 ? -13.353 10.176 -31.926 1.00 30.73 191 ASP A CA 1
ATOM 1520 C C . ASP A 1 191 ? -12.763 11.126 -32.980 1.00 30.73 191 ASP A C 1
ATOM 1522 O O . ASP A 1 191 ? -12.628 12.337 -32.826 1.00 30.73 191 ASP A O 1
ATOM 1526 N N . ARG A 1 192 ? -12.367 10.473 -34.073 1.00 42.94 192 ARG A N 1
ATOM 1527 C CA . ARG A 1 192 ? -11.748 10.996 -35.283 1.00 42.94 192 ARG A CA 1
ATOM 1528 C C . ARG A 1 192 ? -12.827 11.656 -36.131 1.00 42.94 192 ARG A C 1
ATOM 1530 O O . ARG A 1 192 ? -13.765 10.964 -36.528 1.00 42.94 192 ARG A O 1
ATOM 1537 N N . ARG A 1 193 ? -12.619 12.918 -36.524 1.00 34.59 193 ARG A N 1
ATOM 1538 C CA . ARG A 1 193 ? -12.791 13.436 -37.899 1.00 34.59 193 ARG A CA 1
ATOM 1539 C C . ARG A 1 193 ? -12.719 14.969 -37.928 1.00 34.59 193 ARG A C 1
ATOM 1541 O O . ARG A 1 193 ? -13.267 15.632 -37.064 1.00 34.59 193 ARG A O 1
ATOM 1548 N N . ILE A 1 194 ? -12.115 15.466 -39.011 1.00 31.73 194 ILE A N 1
ATOM 1549 C CA . ILE A 1 194 ? -12.080 16.857 -39.495 1.00 31.73 194 ILE A CA 1
ATOM 1550 C C . ILE A 1 194 ? -10.947 17.707 -38.896 1.00 31.73 194 ILE A C 1
ATOM 1552 O O . ILE A 1 194 ? -11.132 18.565 -38.043 1.00 31.73 194 ILE A O 1
ATOM 1556 N N . TRP A 1 195 ? -9.750 17.480 -39.440 1.00 28.1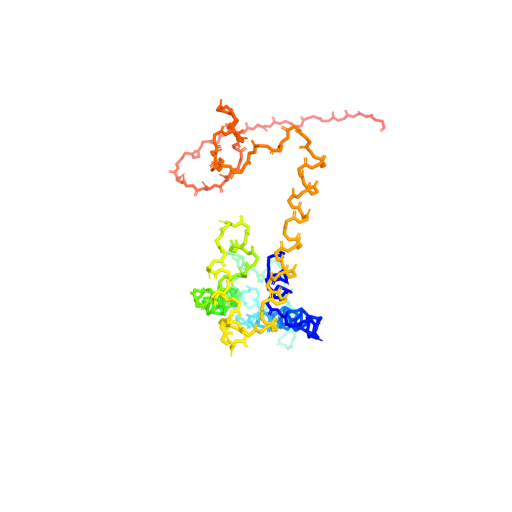6 195 TRP A N 1
ATOM 1557 C CA . TRP A 1 195 ? -8.745 18.526 -39.597 1.00 28.16 195 TRP A CA 1
ATOM 1558 C C . TRP A 1 195 ? -9.209 19.460 -40.720 1.00 28.16 195 TRP A C 1
ATOM 1560 O O . TRP A 1 195 ? -9.223 19.051 -41.879 1.00 28.16 195 TRP A O 1
ATOM 1570 N N . HIS A 1 196 ? -9.567 20.698 -40.392 1.00 26.45 196 HIS A N 1
ATOM 1571 C CA . HIS A 1 196 ? -9.500 21.801 -41.345 1.00 26.45 196 HIS A CA 1
ATOM 1572 C C . HIS A 1 196 ? -8.623 22.893 -40.736 1.00 26.45 196 HIS A C 1
ATOM 1574 O O . HIS A 1 196 ? -8.896 23.404 -39.654 1.00 26.45 196 HIS A O 1
ATOM 1580 N N . CYS A 1 197 ? -7.510 23.149 -41.419 1.00 32.81 197 CYS A N 1
ATOM 1581 C CA . CYS A 1 197 ? -6.539 24.187 -41.130 1.00 32.81 197 CYS A CA 1
ATOM 1582 C C . CYS A 1 197 ? -7.187 25.571 -41.161 1.00 32.81 197 CYS A C 1
ATOM 1584 O O . CYS A 1 197 ? -7.863 25.889 -42.135 1.00 32.81 197 CYS A O 1
ATOM 1586 N N . GLU A 1 198 ? -6.835 26.429 -40.207 1.00 34.31 198 GLU A N 1
ATOM 1587 C CA . GLU A 1 198 ? -6.743 27.859 -40.481 1.00 34.31 198 GLU A CA 1
ATOM 1588 C C . GLU A 1 198 ? -5.532 28.460 -39.762 1.00 34.31 198 GLU A C 1
ATOM 1590 O O . GLU A 1 198 ? -5.376 28.402 -38.544 1.00 34.31 198 GLU A O 1
ATOM 1595 N N . HIS A 1 199 ? -4.629 28.968 -40.596 1.00 32.56 199 HIS A N 1
ATOM 1596 C CA . HIS A 1 199 ? -3.525 29.844 -40.257 1.00 32.56 199 HIS A CA 1
ATOM 1597 C C . HIS A 1 199 ? -4.045 31.105 -39.563 1.00 32.56 199 HIS A C 1
ATOM 1599 O O . HIS A 1 199 ? -4.956 31.742 -40.083 1.00 32.56 199 HIS A O 1
ATOM 1605 N N . PHE A 1 200 ? -3.366 31.567 -38.511 1.00 28.98 200 PHE A N 1
ATOM 1606 C CA . PHE A 1 200 ? -3.325 33.002 -38.239 1.00 28.98 200 PHE A CA 1
ATOM 1607 C C . PHE A 1 200 ? -1.905 33.465 -37.919 1.00 28.98 200 PHE A C 1
ATOM 1609 O O . PHE A 1 200 ? -1.338 33.242 -36.853 1.00 28.98 200 PHE A O 1
ATOM 1616 N N . VAL A 1 201 ? -1.338 34.086 -38.946 1.00 38.06 201 VAL A N 1
ATOM 1617 C CA . VAL A 1 201 ? -0.184 34.976 -38.944 1.00 38.06 201 VAL A CA 1
ATOM 1618 C C . VAL A 1 201 ? -0.546 36.243 -38.161 1.00 38.06 201 VAL A C 1
ATOM 1620 O O . VAL A 1 201 ? -1.568 36.852 -38.458 1.00 38.06 201 VAL A O 1
ATOM 1623 N N . ASN A 1 202 ? 0.287 36.656 -37.201 1.00 30.20 202 ASN A N 1
ATOM 1624 C CA . ASN A 1 202 ? 0.896 37.997 -37.157 1.00 30.20 202 ASN A CA 1
ATOM 1625 C C . ASN A 1 202 ? 1.641 38.254 -35.836 1.00 30.20 202 ASN A C 1
ATOM 1627 O O . ASN A 1 202 ? 1.057 38.269 -34.757 1.00 30.20 202 ASN A O 1
ATOM 1631 N N . SER A 1 203 ? 2.936 38.538 -35.970 1.00 37.97 203 SER A N 1
ATOM 1632 C CA . SER A 1 203 ? 3.681 39.422 -35.067 1.00 37.97 203 SER A CA 1
ATOM 1633 C C . SER A 1 203 ? 3.268 40.873 -35.352 1.00 37.97 203 SER A C 1
ATOM 1635 O O . SER A 1 203 ? 2.972 41.196 -36.506 1.00 37.97 203 SER A O 1
ATOM 1637 N N . PRO A 1 204 ? 3.290 41.762 -34.346 1.00 40.03 204 PRO A N 1
ATOM 1638 C CA . PRO A 1 204 ? 4.147 42.929 -34.525 1.00 40.03 204 PRO A CA 1
ATOM 1639 C C . PRO A 1 204 ? 4.962 43.307 -33.276 1.00 40.03 204 PRO A C 1
ATOM 1641 O O . PRO A 1 204 ? 4.470 43.408 -32.158 1.00 40.03 204 PRO A O 1
ATOM 1644 N N . SER A 1 205 ? 6.242 43.541 -33.552 1.00 37.38 205 SER A N 1
ATOM 1645 C CA . SER A 1 205 ? 7.158 44.560 -33.025 1.00 37.38 205 SER A CA 1
ATOM 1646 C C . SER A 1 205 ? 6.723 45.524 -31.899 1.00 37.38 205 SER A C 1
ATOM 1648 O O . SER A 1 205 ? 5.805 46.323 -32.061 1.00 37.38 205 SER A O 1
ATOM 1650 N N . SER A 1 206 ? 7.648 45.632 -30.932 1.00 34.62 206 SER A N 1
ATOM 1651 C CA . SER A 1 206 ? 8.248 46.861 -30.364 1.00 34.62 206 SER A CA 1
ATOM 1652 C C . SER A 1 206 ? 7.548 47.665 -29.251 1.00 34.62 206 SER A C 1
ATOM 1654 O O . SER A 1 206 ? 6.384 48.024 -29.366 1.00 34.62 206 SER A O 1
ATOM 1656 N N . LEU A 1 207 ? 8.414 48.066 -28.298 1.00 34.97 207 LEU A N 1
ATOM 1657 C CA . LEU A 1 207 ? 8.458 49.279 -27.455 1.00 34.97 207 LEU A CA 1
ATOM 1658 C C . LEU A 1 207 ? 8.048 49.202 -25.965 1.00 34.97 207 LEU A C 1
ATOM 1660 O O . LEU A 1 207 ? 6.879 49.055 -25.636 1.00 34.97 207 LEU A O 1
ATOM 1664 N N . SER A 1 208 ? 9.069 49.498 -25.136 1.00 32.38 208 SER A N 1
ATOM 1665 C CA . SER A 1 208 ? 9.064 50.282 -23.878 1.00 32.38 208 SER A CA 1
ATOM 1666 C C . SER A 1 208 ? 8.480 49.591 -22.632 1.00 32.38 208 SER A C 1
ATOM 1668 O O . SER A 1 208 ? 7.366 49.093 -22.676 1.00 32.38 208 SER A O 1
ATOM 1670 N N . TYR A 1 209 ? 9.133 49.510 -21.469 1.00 33.81 209 TYR A N 1
ATOM 1671 C CA . TYR A 1 209 ? 10.192 50.290 -20.807 1.00 33.81 209 TYR A CA 1
ATOM 1672 C C . TYR A 1 209 ? 11.171 49.363 -20.074 1.00 33.81 209 TYR A C 1
ATOM 1674 O O . TYR A 1 209 ? 10.753 48.236 -19.725 1.00 33.81 209 TYR A O 1
#

Radius of gyration: 30.4 Å; chains: 1; bounding box: 68×64×72 Å